Protein AF-A0A3R5QW76-F1 (afdb_monomer_lite)

Structure (mmCIF, N/CA/C/O backbone):
data_AF-A0A3R5QW76-F1
#
_entry.id   AF-A0A3R5QW76-F1
#
loop_
_atom_site.group_PDB
_atom_site.id
_atom_site.type_symbol
_atom_site.label_atom_id
_atom_site.label_alt_id
_atom_site.label_comp_id
_atom_site.label_asym_id
_atom_site.label_entity_id
_atom_site.label_seq_id
_atom_site.pdbx_PDB_ins_code
_atom_site.Cartn_x
_atom_site.Cartn_y
_atom_site.Cartn_z
_atom_site.occupancy
_atom_site.B_iso_or_equiv
_atom_site.auth_seq_id
_atom_site.auth_comp_id
_atom_site.auth_asym_id
_atom_site.auth_atom_id
_atom_site.pdbx_PDB_model_num
ATOM 1 N N . MET A 1 1 ? -1.338 -10.230 -42.253 1.00 50.09 1 MET A N 1
ATOM 2 C CA . MET A 1 1 ? -0.086 -9.974 -43.014 1.00 50.09 1 MET A CA 1
ATOM 3 C C . MET A 1 1 ? -0.161 -8.710 -43.887 1.00 50.09 1 MET A C 1
ATOM 5 O O . MET A 1 1 ? 0.853 -8.317 -44.448 1.00 50.09 1 MET A O 1
ATOM 9 N N . LEU A 1 2 ? -1.324 -8.045 -43.982 1.00 47.12 2 LEU A N 1
ATOM 10 C CA . LEU A 1 2 ? -1.522 -6.838 -44.795 1.00 47.12 2 LEU A CA 1
ATOM 11 C C . LEU A 1 2 ? -1.147 -5.529 -44.063 1.00 47.12 2 LEU A C 1
ATOM 13 O O . LEU A 1 2 ? -1.128 -4.477 -44.693 1.00 47.12 2 LEU A O 1
ATOM 17 N N . ASP A 1 3 ? -0.820 -5.582 -42.769 1.00 57.31 3 ASP A N 1
ATOM 18 C CA . ASP A 1 3 ? -0.700 -4.373 -41.939 1.00 57.31 3 ASP A CA 1
ATOM 19 C C . ASP A 1 3 ? 0.743 -3.891 -41.759 1.00 57.31 3 ASP A C 1
AT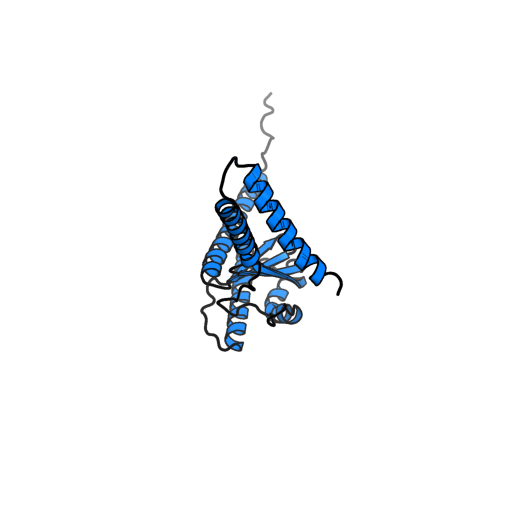OM 21 O O . ASP A 1 3 ? 1.009 -2.699 -41.852 1.00 57.31 3 ASP A O 1
ATOM 25 N N . ILE A 1 4 ? 1.714 -4.795 -41.614 1.00 62.19 4 ILE A N 1
ATOM 26 C CA . ILE A 1 4 ? 3.118 -4.413 -41.371 1.00 62.19 4 ILE A CA 1
ATOM 27 C C . ILE A 1 4 ? 3.754 -3.800 -42.627 1.00 62.19 4 ILE A C 1
ATOM 29 O O . ILE A 1 4 ? 4.454 -2.794 -42.540 1.00 62.19 4 ILE A O 1
ATOM 33 N N . VAL A 1 5 ? 3.465 -4.360 -43.807 1.00 66.25 5 VAL A N 1
ATOM 34 C CA . VAL A 1 5 ? 3.986 -3.848 -45.087 1.00 66.25 5 VAL A CA 1
ATOM 35 C C . VAL A 1 5 ? 3.387 -2.476 -45.409 1.00 66.25 5 VAL A C 1
ATOM 37 O O . VAL A 1 5 ? 4.104 -1.578 -45.841 1.00 66.25 5 VAL A O 1
ATOM 40 N N . LYS A 1 6 ? 2.090 -2.271 -45.136 1.00 70.38 6 LYS A N 1
ATOM 41 C CA . LYS A 1 6 ? 1.430 -0.971 -45.326 1.00 70.38 6 LYS A CA 1
ATOM 42 C C . LYS A 1 6 ? 1.961 0.081 -44.358 1.00 70.38 6 LYS A C 1
ATOM 44 O O . LYS A 1 6 ? 2.279 1.179 -44.797 1.00 70.38 6 LYS A O 1
ATOM 49 N N . ILE A 1 7 ? 2.125 -0.258 -43.079 1.00 70.44 7 ILE A N 1
ATOM 50 C CA . ILE A 1 7 ? 2.711 0.638 -42.069 1.00 70.44 7 ILE A CA 1
ATOM 51 C C . ILE A 1 7 ? 4.159 1.000 -42.434 1.00 70.44 7 ILE A C 1
ATOM 53 O O . ILE A 1 7 ? 4.532 2.171 -42.361 1.00 70.44 7 ILE A O 1
ATOM 57 N N . GLY A 1 8 ? 4.943 0.024 -42.905 1.00 70.81 8 GLY A N 1
ATOM 58 C CA . GLY A 1 8 ? 6.327 0.221 -43.342 1.00 70.81 8 GLY A CA 1
ATOM 59 C C . GLY A 1 8 ? 6.482 1.168 -44.536 1.00 70.81 8 GLY A C 1
ATOM 60 O O . GLY A 1 8 ? 7.517 1.816 -44.658 1.00 70.81 8 GLY A O 1
ATOM 61 N N . ILE A 1 9 ? 5.454 1.300 -45.382 1.00 76.25 9 ILE A N 1
ATOM 62 C CA . ILE A 1 9 ? 5.429 2.238 -46.517 1.00 76.25 9 ILE A CA 1
ATOM 63 C C . ILE A 1 9 ? 4.801 3.584 -46.118 1.00 76.25 9 ILE A C 1
ATOM 65 O O . ILE A 1 9 ? 5.248 4.636 -46.572 1.00 76.25 9 ILE A O 1
ATOM 69 N N . LEU A 1 10 ? 3.791 3.583 -45.244 1.00 77.69 10 LEU A N 1
ATOM 70 C CA . LEU A 1 10 ? 3.073 4.797 -44.846 1.00 77.69 10 LEU A CA 1
ATOM 71 C C . LEU A 1 10 ? 3.943 5.736 -43.992 1.00 77.69 10 LEU A C 1
ATOM 73 O O . LEU A 1 10 ? 3.938 6.947 -44.204 1.00 77.69 10 LEU A O 1
ATOM 77 N N . LEU A 1 11 ? 4.721 5.184 -43.056 1.00 77.31 11 LEU A N 1
ATOM 78 C CA . LEU A 1 11 ? 5.611 5.946 -42.170 1.00 77.31 11 LEU A CA 1
ATOM 79 C C . LEU A 1 11 ? 6.658 6.799 -42.913 1.00 77.31 11 LEU A C 1
ATOM 81 O O . LEU A 1 11 ? 6.737 7.999 -42.632 1.00 77.31 11 LEU A O 1
ATOM 85 N N . PRO A 1 12 ? 7.441 6.259 -43.870 1.00 80.19 12 PRO A N 1
ATOM 86 C CA . PRO A 1 12 ? 8.397 7.071 -44.617 1.00 80.19 12 PRO A CA 1
ATOM 87 C C . PRO A 1 12 ? 7.707 8.115 -45.500 1.00 80.19 12 PRO A C 1
ATOM 89 O O . PRO A 1 12 ? 8.222 9.224 -45.625 1.00 80.19 12 PRO A O 1
ATOM 92 N N . LEU A 1 13 ? 6.526 7.822 -46.057 1.00 80.81 13 LEU A N 1
ATOM 93 C CA . LEU A 1 13 ? 5.764 8.793 -46.851 1.00 80.81 13 LEU A CA 1
ATOM 94 C C . LEU A 1 13 ? 5.278 9.979 -46.007 1.00 80.81 13 LEU A C 1
ATOM 96 O O . LEU A 1 13 ? 5.425 11.126 -46.430 1.00 80.81 13 LEU A O 1
ATOM 100 N N . ILE A 1 14 ? 4.764 9.721 -44.800 1.00 83.12 14 ILE A N 1
ATOM 101 C CA . ILE A 1 14 ? 4.368 10.775 -43.853 1.00 83.12 14 ILE A CA 1
ATOM 102 C C . ILE A 1 14 ? 5.587 11.615 -43.459 1.00 83.12 14 ILE A C 1
ATOM 104 O O . ILE A 1 14 ? 5.513 12.842 -43.477 1.00 83.12 14 ILE A O 1
ATOM 108 N N . PHE A 1 15 ? 6.726 10.977 -43.174 1.00 80.31 15 PHE A N 1
ATOM 109 C CA . PHE A 1 15 ? 7.956 11.688 -42.823 1.00 80.31 15 PHE A CA 1
ATOM 110 C C . PHE A 1 15 ? 8.451 12.596 -43.959 1.00 80.31 15 PHE A C 1
ATOM 112 O O . PHE A 1 15 ? 8.761 13.766 -43.727 1.00 80.31 15 PHE A O 1
ATOM 119 N N . ILE A 1 16 ? 8.464 12.098 -45.201 1.00 81.25 16 ILE A N 1
ATOM 120 C CA . ILE A 1 16 ? 8.827 12.886 -46.389 1.00 81.25 16 ILE A CA 1
ATOM 121 C C . ILE A 1 16 ? 7.867 14.071 -46.560 1.00 81.25 16 ILE A C 1
ATOM 123 O O . ILE A 1 16 ? 8.318 15.199 -46.770 1.00 81.25 16 ILE A O 1
ATOM 127 N N . ALA A 1 17 ? 6.558 13.849 -46.407 1.00 81.00 17 ALA A N 1
ATOM 128 C CA . ALA A 1 17 ? 5.557 14.909 -46.481 1.00 81.00 17 ALA A CA 1
ATOM 129 C C . ALA A 1 17 ? 5.760 15.978 -45.391 1.00 81.00 17 ALA A C 1
ATOM 131 O O . ALA A 1 17 ? 5.666 17.169 -45.684 1.00 81.00 17 ALA A O 1
ATOM 132 N N . SER A 1 18 ? 6.116 15.587 -44.162 1.00 78.06 18 SER A N 1
ATOM 133 C CA . SER A 1 18 ? 6.439 16.525 -43.077 1.00 78.06 18 SER A CA 1
ATOM 134 C C . SER A 1 18 ? 7.690 17.357 -43.371 1.00 78.06 18 SER A C 1
ATOM 136 O O . SER A 1 18 ? 7.674 18.568 -43.159 1.00 78.06 18 SER A O 1
ATOM 138 N N . VAL A 1 19 ? 8.753 16.753 -43.913 1.00 76.25 19 VAL A N 1
ATOM 139 C CA . VAL A 1 19 ? 9.977 17.482 -44.301 1.00 76.25 19 VAL A CA 1
ATOM 140 C C . VAL A 1 19 ? 9.678 18.503 -45.402 1.00 76.25 19 VAL A C 1
ATOM 142 O O . VAL A 1 19 ? 10.145 19.643 -45.335 1.00 76.25 19 VAL A O 1
ATOM 145 N N . ILE A 1 20 ? 8.863 18.126 -46.390 1.00 77.56 20 ILE A N 1
ATOM 146 C CA . ILE A 1 20 ? 8.415 19.022 -47.463 1.00 77.56 20 ILE A CA 1
ATOM 147 C C . ILE A 1 20 ? 7.563 20.161 -46.887 1.00 77.56 20 ILE A C 1
ATOM 149 O O . ILE A 1 20 ? 7.840 21.328 -47.164 1.00 77.56 20 ILE A O 1
ATOM 153 N N . ALA A 1 21 ? 6.584 19.854 -46.033 1.00 78.12 21 ALA A N 1
ATOM 154 C CA . ALA A 1 21 ? 5.729 20.854 -45.401 1.00 78.12 21 ALA A CA 1
ATOM 155 C C . ALA A 1 21 ? 6.538 21.862 -44.569 1.00 78.12 21 ALA A C 1
ATOM 157 O O . ALA A 1 21 ? 6.322 23.067 -44.689 1.00 78.12 21 ALA A O 1
ATOM 158 N N . VAL A 1 22 ? 7.520 21.403 -43.784 1.00 71.56 22 VAL A N 1
ATOM 159 C CA . VAL A 1 22 ? 8.420 22.269 -42.997 1.00 71.56 22 VAL A CA 1
ATOM 160 C C . VAL A 1 22 ? 9.302 23.136 -43.900 1.00 71.56 22 VAL A C 1
ATOM 162 O O . VAL A 1 22 ? 9.501 24.317 -43.612 1.00 71.56 22 VAL A O 1
ATOM 165 N N . LYS A 1 23 ? 9.792 22.586 -45.018 1.00 72.50 23 LYS A N 1
ATOM 166 C CA . LYS A 1 23 ? 10.582 23.333 -46.007 1.00 72.50 23 LYS A CA 1
ATOM 167 C C . LYS A 1 23 ? 9.782 24.471 -46.653 1.00 72.50 23 LYS A C 1
ATOM 169 O O . LYS A 1 23 ? 10.323 25.558 -46.833 1.00 72.50 23 LYS A O 1
ATOM 174 N N . PHE A 1 24 ? 8.514 24.233 -46.995 1.00 71.12 24 PHE A N 1
ATOM 175 C CA . PHE A 1 24 ? 7.662 25.235 -47.648 1.00 71.12 24 PHE A CA 1
ATOM 176 C C . PHE A 1 24 ? 7.041 26.246 -46.673 1.00 71.12 24 PHE A C 1
ATOM 178 O O . PHE A 1 24 ? 6.844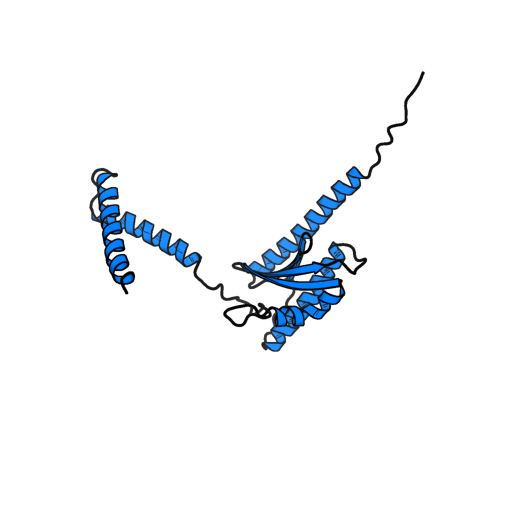 27.398 -47.043 1.00 71.12 24 PHE A O 1
ATOM 185 N N . SER A 1 25 ? 6.775 25.853 -45.425 1.00 68.00 25 SER A N 1
ATOM 186 C CA . SER A 1 25 ? 6.186 26.740 -44.405 1.00 68.00 25 SER A CA 1
ATOM 187 C C . SER A 1 25 ? 7.197 27.682 -43.743 1.00 68.00 25 SER A C 1
ATOM 189 O O . SER A 1 25 ? 6.822 28.762 -43.292 1.00 68.00 25 SER A O 1
ATOM 191 N N . LYS A 1 26 ? 8.487 27.324 -43.705 1.00 58.97 26 LYS A N 1
ATOM 192 C CA . LYS A 1 26 ? 9.566 28.204 -43.229 1.00 58.97 26 LYS A CA 1
ATOM 193 C C . LYS A 1 26 ? 10.478 28.582 -44.396 1.00 58.97 26 LYS A C 1
ATOM 195 O O . LYS A 1 26 ? 11.534 27.976 -44.568 1.00 58.97 26 LYS A O 1
ATOM 200 N N . CYS A 1 27 ? 10.028 29.563 -45.189 1.00 53.28 27 CYS A N 1
ATOM 201 C CA . CYS A 1 27 ? 10.709 30.173 -46.343 1.00 53.28 27 CYS A CA 1
ATOM 202 C C . CYS A 1 27 ? 12.233 29.941 -46.379 1.00 53.28 27 CYS A C 1
ATOM 204 O O . CYS A 1 27 ? 12.990 30.600 -45.668 1.00 53.28 27 CYS A O 1
ATOM 206 N N . GLY A 1 28 ? 12.678 29.028 -47.248 1.00 56.22 28 GLY A N 1
ATOM 207 C CA . GLY A 1 28 ? 14.059 28.992 -47.740 1.00 56.22 28 GLY A CA 1
ATOM 208 C C . GLY A 1 28 ? 15.085 28.191 -46.933 1.00 56.22 28 GLY A C 1
ATOM 209 O O . GLY A 1 28 ? 16.270 28.276 -47.249 1.00 56.22 28 GLY A O 1
ATOM 210 N N . ARG A 1 29 ? 14.699 27.393 -45.928 1.00 59.00 29 ARG A N 1
ATOM 211 C CA . ARG A 1 29 ? 15.675 26.514 -45.254 1.00 59.00 29 ARG A CA 1
ATOM 212 C C . ARG A 1 29 ? 16.073 25.314 -46.116 1.00 59.00 29 ARG A C 1
ATOM 214 O O . ARG A 1 29 ? 15.261 24.759 -46.860 1.00 59.00 29 ARG A O 1
ATOM 221 N N . SER A 1 30 ? 17.339 24.907 -46.000 1.00 72.81 30 SER A N 1
ATOM 222 C CA . SER A 1 30 ? 17.870 23.750 -46.720 1.00 72.81 30 SER A CA 1
ATOM 223 C C . SER A 1 30 ? 17.122 22.473 -46.315 1.00 72.81 30 SER A C 1
ATOM 225 O O . SER A 1 30 ? 16.648 22.334 -45.184 1.00 72.81 30 SER A O 1
ATOM 227 N N . THR A 1 31 ? 17.030 21.500 -47.223 1.00 71.00 31 THR A N 1
ATOM 228 C CA . THR A 1 31 ? 16.373 20.209 -46.949 1.00 71.00 31 THR A CA 1
ATOM 229 C C . THR A 1 31 ? 17.016 19.482 -45.753 1.00 71.00 31 THR A C 1
ATOM 231 O O . THR A 1 31 ? 16.346 18.734 -45.042 1.00 71.00 31 THR A O 1
ATOM 234 N N . GLN A 1 32 ? 18.300 19.749 -45.482 1.00 72.31 32 GLN A N 1
ATOM 235 C CA . GLN A 1 32 ? 19.022 19.215 -44.326 1.00 72.31 32 GLN A CA 1
ATOM 236 C C . GLN A 1 32 ? 18.513 19.798 -42.999 1.00 72.31 32 GLN A C 1
ATOM 238 O O . GLN A 1 32 ? 18.361 19.056 -42.029 1.00 72.31 32 GLN A O 1
ATOM 243 N N . ASP A 1 33 ? 18.181 21.089 -42.951 1.00 72.81 33 ASP A N 1
ATOM 244 C CA . ASP A 1 33 ? 17.673 21.729 -41.731 1.00 72.81 33 ASP A CA 1
ATOM 245 C C . ASP A 1 33 ? 16.242 21.294 -41.413 1.00 72.81 33 ASP A C 1
ATOM 247 O O . ASP A 1 33 ? 15.916 21.038 -40.255 1.00 72.81 33 ASP A O 1
ATOM 251 N N . ALA A 1 34 ? 15.399 21.136 -42.438 1.00 72.00 34 ALA A N 1
ATOM 252 C CA . ALA A 1 34 ? 14.055 20.581 -42.274 1.00 72.00 34 ALA A CA 1
ATOM 253 C C . ALA A 1 34 ? 14.106 19.134 -41.753 1.00 72.00 34 ALA A C 1
ATOM 255 O O . ALA A 1 34 ? 13.374 18.780 -40.830 1.00 72.00 34 ALA A O 1
ATOM 256 N N . THR A 1 35 ? 15.040 18.326 -42.267 1.00 76.50 35 THR A N 1
ATOM 257 C CA . THR A 1 35 ? 15.258 16.951 -41.792 1.00 76.50 35 THR A CA 1
ATOM 258 C C . THR A 1 35 ? 15.706 16.928 -40.329 1.00 76.50 35 THR A C 1
ATOM 260 O O . THR A 1 35 ? 15.168 16.151 -39.544 1.00 76.50 35 THR A O 1
ATOM 263 N N . LYS A 1 36 ? 16.634 17.808 -39.920 1.00 79.12 36 LYS A N 1
ATOM 264 C CA . LYS A 1 36 ? 17.063 17.923 -38.513 1.00 79.12 36 LYS A CA 1
ATOM 265 C C . LYS A 1 36 ? 15.910 18.294 -37.581 1.00 79.12 36 LYS A C 1
ATOM 267 O O . LYS A 1 36 ? 15.819 17.734 -36.495 1.00 79.12 36 LYS A O 1
ATOM 272 N N . ILE A 1 37 ? 15.026 19.198 -38.004 1.00 77.50 37 ILE A N 1
ATOM 273 C CA . ILE A 1 37 ? 13.846 19.601 -37.223 1.00 77.50 37 ILE A CA 1
ATOM 274 C C . ILE A 1 37 ? 12.877 18.422 -37.057 1.00 77.50 37 ILE A C 1
ATOM 276 O O . ILE A 1 37 ? 12.460 18.134 -35.938 1.00 77.50 37 ILE A O 1
ATOM 280 N N . CYS A 1 38 ? 12.561 17.705 -38.139 1.00 78.62 38 CYS A N 1
ATOM 281 C CA . CYS A 1 38 ? 11.674 16.541 -38.077 1.00 78.62 38 CYS A CA 1
ATOM 282 C C . CYS A 1 38 ? 12.275 15.390 -37.252 1.00 78.62 38 CYS A C 1
ATOM 284 O O . CYS A 1 38 ? 11.561 14.759 -36.479 1.00 78.62 38 CYS A O 1
ATOM 286 N N . LEU A 1 39 ? 13.584 15.138 -37.367 1.00 78.12 39 LEU A N 1
ATOM 287 C CA . LEU A 1 39 ? 14.278 14.139 -36.545 1.00 78.12 39 LEU A CA 1
ATOM 288 C C . LEU A 1 39 ? 14.336 14.539 -35.067 1.00 78.12 39 LEU A C 1
ATOM 290 O O . LEU A 1 39 ? 14.189 13.674 -34.209 1.00 78.12 39 LEU A O 1
ATOM 294 N N . GLY A 1 40 ? 14.530 15.827 -34.765 1.00 79.31 40 GLY A N 1
ATOM 295 C CA . GLY A 1 40 ? 14.471 16.347 -33.398 1.00 79.31 40 GLY A CA 1
ATOM 296 C C . GLY A 1 40 ? 13.103 16.102 -32.768 1.00 79.31 40 GLY A C 1
ATOM 297 O O . GLY A 1 40 ? 13.019 15.492 -31.709 1.00 79.31 40 GLY A O 1
ATOM 298 N N . PHE A 1 41 ? 12.035 16.452 -33.487 1.00 77.94 41 PHE A N 1
ATOM 299 C CA . PHE A 1 41 ? 10.665 16.199 -33.044 1.00 77.94 41 PHE A CA 1
ATOM 300 C C . PHE A 1 41 ? 10.373 14.704 -32.850 1.00 77.94 41 PHE A C 1
ATOM 302 O O . PHE A 1 41 ? 9.829 14.314 -31.823 1.00 77.94 41 PHE A O 1
ATOM 309 N N . LEU A 1 42 ? 10.781 13.842 -33.792 1.00 78.50 42 LEU A N 1
ATOM 310 C CA . LEU A 1 42 ? 10.633 12.390 -33.634 1.00 78.50 42 LEU A CA 1
ATOM 311 C C . LEU A 1 42 ? 11.390 11.862 -32.419 1.00 78.50 42 LEU A C 1
ATOM 313 O O . LEU A 1 42 ? 10.883 10.983 -31.731 1.00 78.50 42 LEU A O 1
ATOM 317 N N . LYS A 1 43 ? 12.590 12.381 -32.150 1.00 76.88 43 LYS A N 1
ATOM 318 C CA . LYS A 1 43 ? 13.381 12.000 -30.979 1.00 76.88 43 LYS A CA 1
ATOM 319 C C . LYS A 1 43 ? 12.683 12.402 -29.683 1.00 76.88 43 LYS A C 1
ATOM 321 O O . LYS A 1 43 ? 12.691 11.609 -28.748 1.00 76.88 43 LYS A O 1
ATOM 326 N N . ASP A 1 44 ? 12.063 13.577 -29.638 1.00 75.38 44 ASP A N 1
ATOM 327 C CA . ASP A 1 44 ? 11.309 14.041 -28.471 1.00 75.38 44 ASP A CA 1
ATOM 328 C C . ASP A 1 44 ? 10.032 13.211 -28.265 1.00 75.38 44 ASP A C 1
ATOM 330 O O . ASP A 1 44 ? 9.796 12.721 -27.164 1.00 75.38 44 ASP A O 1
ATOM 334 N N . VAL A 1 45 ? 9.293 12.912 -29.339 1.00 74.56 45 VAL A N 1
ATOM 335 C CA . VAL A 1 45 ? 8.124 12.015 -29.303 1.00 74.56 45 VAL A CA 1
ATOM 336 C C . VAL A 1 45 ? 8.514 10.598 -28.871 1.00 74.56 45 VAL A C 1
ATOM 338 O O . VAL A 1 45 ? 7.849 10.003 -28.028 1.00 74.56 45 VAL A O 1
ATOM 341 N N . PHE A 1 46 ? 9.619 10.049 -29.388 1.00 72.31 46 PHE A N 1
ATOM 342 C CA . PHE A 1 46 ? 10.136 8.751 -28.943 1.00 72.31 46 PHE A CA 1
ATOM 343 C C . PHE A 1 46 ? 10.605 8.785 -27.493 1.00 72.31 46 PHE A C 1
ATOM 345 O O . PHE A 1 46 ? 10.419 7.804 -26.776 1.00 72.31 46 PHE A O 1
ATOM 352 N N . LYS A 1 47 ? 11.209 9.884 -27.037 1.00 70.75 47 LYS A N 1
ATOM 353 C CA . LYS A 1 47 ? 11.614 10.059 -25.641 1.00 70.75 47 LYS A CA 1
ATOM 354 C C . LYS A 1 47 ? 10.396 10.083 -24.716 1.00 70.75 47 LYS A C 1
ATOM 356 O O . LYS A 1 47 ? 10.426 9.437 -23.675 1.00 70.75 47 LYS A O 1
ATOM 361 N N . GLU A 1 48 ? 9.315 10.749 -25.108 1.00 66.38 48 GLU A N 1
ATOM 362 C CA . GLU A 1 48 ? 8.063 10.760 -24.346 1.00 66.38 48 GLU A CA 1
ATOM 363 C C . GLU A 1 48 ? 7.340 9.407 -24.382 1.00 66.38 48 GLU A C 1
ATOM 365 O O . GLU A 1 48 ? 6.911 8.917 -23.340 1.00 66.38 48 GLU A O 1
ATOM 370 N N . LEU A 1 49 ? 7.269 8.741 -25.538 1.00 58.00 49 LEU A N 1
ATOM 371 C CA . LEU A 1 49 ? 6.673 7.404 -25.662 1.00 58.00 49 LEU A CA 1
ATOM 372 C C . LEU A 1 49 ? 7.466 6.341 -24.890 1.00 58.00 49 LEU A C 1
ATOM 374 O O . LEU A 1 49 ? 6.879 5.499 -24.215 1.00 58.00 49 LEU A O 1
ATOM 378 N N . SER A 1 50 ? 8.799 6.394 -24.942 1.00 55.41 50 SER A N 1
ATOM 379 C CA . SER A 1 50 ? 9.665 5.466 -24.201 1.00 55.41 50 SER A CA 1
ATOM 380 C C . SER A 1 50 ? 9.684 5.736 -22.695 1.00 55.41 50 SER A C 1
ATOM 382 O O . SER A 1 50 ? 9.874 4.803 -21.912 1.00 55.41 50 SER A O 1
ATOM 384 N N . ALA A 1 51 ? 9.409 6.967 -22.254 1.00 55.25 51 ALA A N 1
ATOM 385 C CA . ALA A 1 51 ? 9.196 7.264 -20.839 1.00 55.25 51 ALA A CA 1
ATOM 386 C C . ALA A 1 51 ? 7.951 6.557 -20.263 1.00 55.25 51 ALA A C 1
ATOM 388 O O . ALA A 1 51 ? 7.905 6.303 -19.063 1.00 55.25 51 ALA A O 1
ATOM 389 N N . HIS A 1 52 ? 6.982 6.176 -21.105 1.00 50.47 52 HIS A N 1
ATOM 390 C CA . HIS A 1 52 ? 5.762 5.469 -20.695 1.00 50.47 52 HIS A CA 1
ATOM 391 C C . HIS A 1 52 ? 5.860 3.934 -20.778 1.00 50.47 52 HIS A C 1
ATOM 393 O O . HIS A 1 52 ? 4.953 3.248 -20.314 1.00 50.47 52 HIS A O 1
ATOM 399 N N . SER A 1 53 ? 6.929 3.372 -21.357 1.00 40.84 53 SER A N 1
ATOM 400 C CA . SER A 1 53 ? 6.998 1.940 -21.702 1.00 40.84 53 SER A CA 1
ATOM 401 C C . SER A 1 53 ? 7.977 1.107 -20.871 1.00 40.84 53 SER A C 1
ATOM 403 O O . SER A 1 53 ? 8.230 -0.048 -21.213 1.00 40.84 53 SER A O 1
ATOM 405 N N . HIS A 1 54 ? 8.563 1.653 -19.805 1.00 42.72 54 HIS A N 1
ATOM 406 C CA . HIS A 1 54 ? 9.410 0.854 -18.921 1.00 42.72 54 HIS A CA 1
ATOM 407 C C . HIS A 1 54 ? 8.541 0.240 -17.819 1.00 42.72 54 HIS A C 1
ATOM 409 O O . HIS A 1 54 ? 7.934 1.001 -17.061 1.00 42.72 54 HIS A O 1
ATOM 415 N N . PRO A 1 55 ? 8.489 -1.099 -17.661 1.00 49.25 55 PRO A N 1
ATOM 416 C CA . PRO A 1 55 ? 8.043 -1.661 -16.399 1.00 49.25 55 PRO A CA 1
ATOM 417 C C . PRO A 1 55 ? 8.980 -1.095 -15.333 1.00 49.25 55 PRO A C 1
ATOM 419 O O . PRO A 1 55 ? 10.192 -1.319 -15.376 1.00 49.25 55 PRO A O 1
ATOM 422 N N . ILE A 1 56 ? 8.427 -0.273 -14.441 1.00 54.91 56 ILE A N 1
ATOM 423 C CA . ILE A 1 56 ? 9.143 0.317 -13.314 1.00 54.91 56 ILE A CA 1
ATOM 424 C C . ILE A 1 56 ? 9.666 -0.860 -12.504 1.00 54.91 56 ILE A C 1
ATOM 426 O O . ILE A 1 56 ? 8.915 -1.481 -11.758 1.00 54.91 56 ILE A O 1
ATOM 430 N N . LYS A 1 57 ? 10.936 -1.226 -12.698 1.00 55.78 57 LYS A N 1
ATOM 431 C CA . LYS A 1 57 ? 11.561 -2.264 -11.891 1.00 55.78 57 LYS A CA 1
ATOM 432 C C . LYS A 1 57 ? 11.641 -1.697 -10.474 1.00 55.78 57 LYS A C 1
ATOM 434 O O . LYS A 1 57 ? 12.333 -0.695 -10.285 1.00 55.78 57 LYS A O 1
ATOM 439 N N . PRO A 1 58 ? 10.935 -2.277 -9.491 1.00 62.06 58 PRO A N 1
ATOM 440 C CA . PRO A 1 58 ? 11.030 -1.805 -8.122 1.00 62.06 58 PRO A CA 1
ATOM 441 C C . PRO A 1 58 ? 12.484 -1.900 -7.657 1.00 62.06 58 PRO A C 1
ATOM 443 O O . PRO A 1 58 ? 13.135 -2.920 -7.897 1.00 62.06 58 PRO A O 1
ATOM 446 N N . ASN A 1 59 ? 12.997 -0.869 -6.981 1.00 79.75 59 ASN A N 1
ATOM 447 C CA . ASN A 1 59 ? 14.299 -0.993 -6.316 1.00 79.75 59 ASN A CA 1
ATOM 448 C C . ASN A 1 59 ? 14.189 -1.942 -5.113 1.00 79.75 59 ASN A C 1
ATOM 450 O O . ASN A 1 59 ? 15.155 -2.627 -4.780 1.00 79.75 59 ASN A O 1
ATOM 454 N N . TYR A 1 60 ? 13.002 -2.023 -4.505 1.00 89.00 60 TYR A N 1
ATOM 455 C CA . TYR A 1 60 ? 12.684 -2.955 -3.430 1.00 89.00 60 TYR A CA 1
ATOM 456 C C . TYR A 1 60 ? 11.611 -3.959 -3.862 1.00 89.00 60 TYR A C 1
ATOM 458 O O . TYR A 1 60 ? 10.594 -3.552 -4.428 1.00 89.00 60 TYR A O 1
ATOM 466 N N . PRO A 1 61 ? 11.773 -5.261 -3.570 1.00 90.25 61 PRO A N 1
ATOM 467 C CA . PRO A 1 61 ? 10.808 -6.283 -3.958 1.00 90.25 61 PRO A CA 1
ATOM 468 C C . PRO A 1 61 ? 9.645 -6.335 -2.955 1.00 90.25 61 PRO A C 1
ATOM 470 O O . PRO A 1 61 ? 9.499 -7.268 -2.179 1.00 90.25 61 PRO A O 1
ATOM 473 N N . VAL A 1 62 ? 8.841 -5.275 -2.933 1.00 92.44 62 VAL A N 1
ATOM 474 C CA . VAL A 1 62 ? 7.769 -5.059 -1.941 1.00 92.44 62 VAL A CA 1
ATOM 475 C C . VAL A 1 62 ? 6.368 -5.340 -2.495 1.00 92.44 62 VAL A C 1
ATOM 477 O O . VAL A 1 62 ? 5.370 -5.169 -1.797 1.00 92.44 62 VAL A O 1
ATOM 480 N N . ALA A 1 63 ? 6.276 -5.715 -3.772 1.00 93.62 63 ALA A N 1
ATOM 481 C CA . ALA A 1 63 ? 5.016 -5.984 -4.452 1.00 93.62 63 ALA A CA 1
ATOM 482 C C . ALA A 1 63 ? 4.483 -7.377 -4.06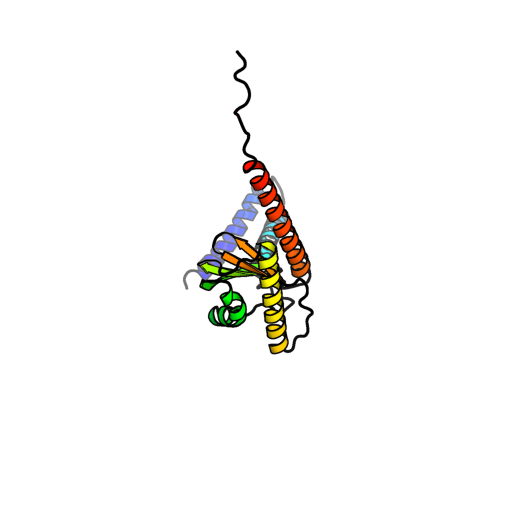4 1.00 93.62 63 ALA A C 1
ATOM 484 O O . ALA A 1 63 ? 4.738 -8.377 -4.733 1.00 93.62 63 ALA A O 1
ATOM 485 N N . ILE A 1 64 ? 3.772 -7.435 -2.938 1.00 95.25 64 ILE A N 1
ATOM 486 C CA . ILE A 1 64 ? 3.071 -8.623 -2.434 1.00 95.25 64 ILE A CA 1
ATOM 487 C C . ILE A 1 64 ? 2.101 -9.170 -3.496 1.00 95.25 64 ILE A C 1
ATOM 489 O O . ILE A 1 64 ? 1.297 -8.436 -4.056 1.00 95.25 64 ILE A O 1
ATOM 493 N N . GLY A 1 65 ? 2.174 -10.474 -3.770 1.00 93.44 65 GLY A N 1
ATOM 494 C CA . GLY A 1 65 ? 1.321 -11.137 -4.764 1.00 93.44 65 GLY A CA 1
ATOM 495 C C . GLY A 1 65 ? 1.731 -10.912 -6.224 1.00 93.44 65 GLY A C 1
ATOM 496 O O . GLY A 1 65 ? 1.092 -11.481 -7.101 1.00 93.44 65 GLY A O 1
ATOM 497 N N . PHE A 1 66 ? 2.785 -10.136 -6.506 1.00 92.00 66 PHE A N 1
ATOM 498 C CA . PHE A 1 66 ? 3.249 -9.888 -7.874 1.00 92.00 66 PHE A CA 1
ATOM 499 C C . PHE A 1 66 ? 4.117 -11.030 -8.403 1.00 92.00 66 PHE A C 1
ATOM 501 O O . PHE A 1 66 ? 5.148 -11.356 -7.811 1.00 92.00 66 PHE A O 1
ATOM 508 N N . ASP A 1 67 ? 3.743 -11.598 -9.549 1.00 86.56 67 ASP A N 1
ATOM 509 C CA . ASP A 1 67 ? 4.466 -12.707 -10.190 1.00 86.56 67 ASP A CA 1
ATOM 510 C C . ASP A 1 67 ? 5.424 -12.264 -11.316 1.00 86.56 67 ASP A C 1
ATOM 512 O O . ASP A 1 67 ? 6.062 -13.088 -11.974 1.00 86.56 67 ASP A O 1
ATOM 516 N N . GLY A 1 68 ? 5.548 -10.952 -11.538 1.00 81.38 68 GLY A N 1
ATOM 517 C CA . GLY A 1 68 ? 6.314 -10.368 -12.641 1.00 81.38 68 GLY A CA 1
ATOM 518 C C . GLY A 1 68 ? 5.455 -9.925 -13.826 1.00 81.38 68 GLY A C 1
ATOM 519 O O . GLY A 1 68 ? 5.940 -9.159 -14.662 1.00 81.38 68 GLY A O 1
ATOM 520 N N . ARG A 1 69 ? 4.193 -10.359 -13.893 1.00 82.25 69 ARG A N 1
ATOM 521 C CA . ARG A 1 69 ? 3.219 -9.962 -14.915 1.00 82.25 69 ARG A CA 1
ATOM 522 C C . ARG A 1 69 ? 1.978 -9.327 -14.301 1.00 82.25 69 ARG A C 1
ATOM 524 O O . ARG A 1 69 ? 1.543 -8.298 -14.809 1.00 82.25 69 ARG A O 1
ATOM 531 N N . ASP A 1 70 ? 1.435 -9.920 -13.246 1.00 87.12 70 ASP A N 1
ATOM 532 C CA . ASP A 1 70 ? 0.186 -9.493 -12.617 1.00 87.12 70 ASP A CA 1
ATOM 533 C C . ASP A 1 70 ? 0.211 -9.704 -11.092 1.00 87.12 70 ASP A C 1
ATOM 535 O O . ASP A 1 70 ? 1.165 -10.261 -10.538 1.00 87.12 70 ASP A O 1
ATOM 539 N N . ILE A 1 71 ? -0.824 -9.218 -10.406 1.00 92.25 71 ILE A N 1
ATOM 540 C CA . ILE A 1 71 ? -1.063 -9.447 -8.981 1.00 92.25 71 ILE A CA 1
ATOM 541 C C . ILE A 1 71 ? -2.030 -10.615 -8.802 1.00 92.25 71 ILE A C 1
ATOM 543 O O . ILE A 1 71 ? -3.160 -10.598 -9.282 1.00 92.25 71 ILE A O 1
ATOM 547 N N . ASN A 1 72 ? -1.610 -11.608 -8.025 1.00 95.31 72 ASN A N 1
ATOM 548 C CA . ASN A 1 72 ? -2.510 -12.614 -7.486 1.00 95.31 72 ASN A CA 1
ATOM 549 C C . ASN A 1 72 ? -3.239 -12.041 -6.258 1.00 95.31 72 ASN A C 1
ATOM 551 O O . ASN A 1 72 ? -2.659 -11.952 -5.172 1.00 95.31 72 ASN A O 1
ATOM 555 N N . PHE A 1 73 ? -4.503 -11.654 -6.441 1.00 95.44 73 PHE A N 1
ATOM 556 C CA . PHE A 1 73 ? -5.319 -11.051 -5.385 1.00 95.44 73 PHE A CA 1
ATOM 557 C C . PHE A 1 73 ? -5.581 -11.993 -4.206 1.00 95.44 73 PHE A C 1
ATOM 559 O O . PHE A 1 73 ? -5.536 -11.527 -3.073 1.00 95.44 73 PHE A O 1
ATOM 566 N N . ASP A 1 74 ? -5.719 -13.304 -4.426 1.00 95.12 74 ASP A N 1
ATOM 567 C CA . ASP A 1 74 ? -5.907 -14.269 -3.332 1.00 95.12 74 ASP A CA 1
ATOM 568 C C . ASP A 1 74 ? -4.695 -14.285 -2.387 1.00 95.12 74 ASP A C 1
ATOM 570 O O . ASP A 1 74 ? -4.838 -14.373 -1.167 1.00 95.12 74 ASP A O 1
ATOM 574 N N . LEU A 1 75 ? -3.480 -14.155 -2.936 1.00 95.50 75 LEU A N 1
ATOM 575 C CA . LEU A 1 75 ? -2.260 -14.045 -2.130 1.00 95.50 75 LEU A CA 1
ATOM 576 C C . LEU A 1 75 ? -2.176 -12.715 -1.384 1.00 95.50 75 LEU A C 1
ATOM 578 O O . LEU A 1 75 ? -1.656 -12.680 -0.265 1.00 95.50 75 LEU A O 1
ATOM 582 N N . VAL A 1 76 ? -2.658 -11.627 -1.987 1.00 97.06 76 VAL A N 1
ATOM 583 C CA . VAL A 1 76 ? -2.755 -10.329 -1.310 1.00 97.06 76 VAL A CA 1
ATOM 584 C C . VAL A 1 76 ? -3.739 -10.442 -0.148 1.00 97.06 76 VAL A C 1
ATOM 586 O O . VAL A 1 76 ? -3.355 -10.181 0.989 1.00 97.06 76 VAL A O 1
ATOM 589 N N . ASP A 1 77 ? -4.952 -10.929 -0.387 1.00 96.50 77 ASP A N 1
ATOM 590 C CA . ASP A 1 77 ? -5.987 -11.075 0.639 1.00 96.50 77 ASP A CA 1
ATOM 591 C C . ASP A 1 77 ? -5.548 -12.003 1.775 1.00 96.50 77 ASP A C 1
ATOM 593 O O . ASP A 1 77 ? -5.675 -11.651 2.949 1.00 96.50 77 ASP A O 1
ATOM 597 N N . ALA A 1 78 ? -4.916 -13.134 1.450 1.00 96.00 78 ALA A N 1
ATOM 598 C CA . ALA A 1 78 ? -4.327 -14.023 2.447 1.00 96.00 78 ALA A CA 1
ATOM 599 C C . ALA A 1 78 ? -3.228 -13.331 3.273 1.00 96.00 78 ALA A C 1
ATOM 601 O O . ALA A 1 78 ? -3.168 -13.501 4.492 1.00 96.00 78 ALA A O 1
ATOM 602 N N . SER A 1 79 ? -2.373 -12.525 2.634 1.00 96.62 79 SER A N 1
ATOM 603 C CA . SER A 1 79 ? -1.304 -11.790 3.325 1.00 96.62 79 SER A CA 1
ATOM 604 C C . SER A 1 79 ? -1.859 -10.724 4.271 1.00 96.62 79 SER A C 1
ATOM 606 O O . SER A 1 79 ? -1.287 -10.494 5.334 1.00 96.62 79 SER A O 1
ATOM 608 N N . PHE A 1 80 ? -2.977 -10.092 3.906 1.00 96.12 80 PHE A N 1
ATOM 609 C CA . PHE A 1 80 ? -3.620 -9.019 4.666 1.00 96.12 80 PHE A CA 1
ATOM 610 C C . PHE A 1 80 ? -4.786 -9.493 5.550 1.00 96.12 80 PHE A C 1
ATOM 612 O O . PHE A 1 80 ? -5.517 -8.669 6.099 1.00 96.12 80 PHE A O 1
ATOM 619 N N . HIS A 1 81 ? -4.918 -10.801 5.791 1.00 94.94 81 HIS A N 1
ATOM 620 C CA . HIS A 1 81 ? -5.990 -11.371 6.615 1.00 94.94 81 HIS A CA 1
ATOM 621 C C . HIS A 1 81 ? -6.043 -10.818 8.055 1.00 94.94 81 HIS A C 1
ATOM 623 O O . HIS A 1 81 ? -7.106 -10.734 8.661 1.00 94.94 81 HIS A O 1
ATOM 629 N N . GLU A 1 82 ? -4.919 -10.387 8.637 1.00 94.94 82 GLU A N 1
ATOM 630 C CA . GLU A 1 82 ? -4.951 -9.754 9.966 1.00 94.94 82 GLU A CA 1
ATOM 631 C C . GLU A 1 82 ? -5.731 -8.427 9.956 1.00 94.94 82 GLU A C 1
ATOM 633 O O . GLU A 1 82 ? -6.425 -8.118 10.924 1.00 94.94 82 GLU A O 1
ATOM 638 N N . ILE A 1 83 ? -5.677 -7.685 8.846 1.00 95.94 83 ILE A N 1
ATOM 639 C CA . ILE A 1 83 ? -6.416 -6.433 8.659 1.00 95.94 83 ILE A CA 1
ATOM 640 C C . ILE A 1 83 ? -7.908 -6.700 8.450 1.00 95.94 83 ILE A C 1
ATOM 642 O O . ILE A 1 83 ? -8.732 -5.913 8.911 1.00 95.94 83 ILE A O 1
ATOM 646 N N . SER A 1 84 ? -8.277 -7.825 7.827 1.00 93.38 84 SER A N 1
ATOM 647 C CA . SER A 1 84 ? -9.685 -8.145 7.552 1.00 93.38 84 SER A CA 1
ATOM 648 C C . SER A 1 84 ? -10.533 -8.277 8.818 1.00 93.38 84 SER A C 1
ATOM 650 O O . SER A 1 84 ? -11.745 -8.164 8.741 1.00 93.38 84 SER A O 1
ATOM 652 N N . LYS A 1 85 ? -9.922 -8.466 9.993 1.00 94.38 85 LYS A N 1
ATOM 653 C CA . LYS A 1 85 ? -10.623 -8.549 11.286 1.00 94.38 85 LYS A CA 1
ATOM 654 C C . LYS A 1 85 ? -11.321 -7.250 11.701 1.00 94.38 85 LYS A C 1
ATOM 656 O O . LYS A 1 85 ? -12.211 -7.296 12.543 1.00 94.38 85 LYS A O 1
ATOM 661 N N . TYR A 1 86 ? -1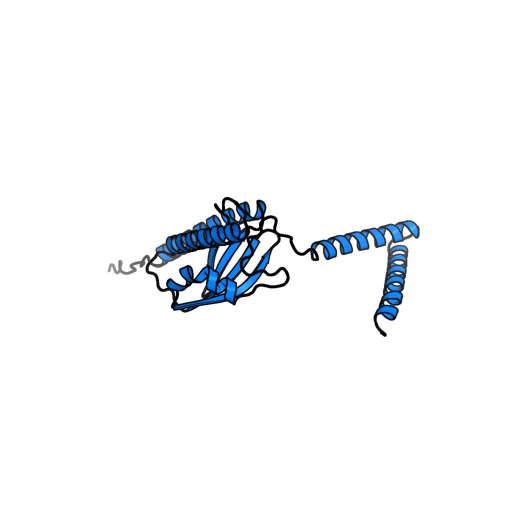0.912 -6.113 11.139 1.00 95.94 86 TYR A N 1
ATOM 662 C CA . TYR A 1 86 ? -11.472 -4.791 11.449 1.00 95.94 86 TYR A CA 1
ATOM 663 C C . TYR A 1 86 ? -12.603 -4.371 10.506 1.00 95.94 86 TYR A C 1
ATOM 665 O O . TYR A 1 86 ? -13.096 -3.247 10.588 1.00 95.94 86 TYR A O 1
ATOM 673 N N . PHE A 1 87 ? -13.002 -5.259 9.601 1.00 94.75 87 PHE A N 1
ATOM 674 C CA . PHE A 1 87 ? -14.027 -5.019 8.598 1.00 94.75 87 PHE A CA 1
ATOM 675 C C . PHE A 1 87 ? -14.978 -6.214 8.579 1.00 94.75 87 PHE A C 1
ATOM 677 O O . PHE A 1 87 ? -14.571 -7.336 8.875 1.00 94.75 87 PHE A O 1
ATOM 684 N N . GLU A 1 88 ? -16.242 -5.998 8.228 1.00 92.50 88 GLU A N 1
ATOM 685 C CA . GLU A 1 88 ? -17.176 -7.116 8.033 1.00 92.50 88 GLU A CA 1
ATOM 686 C C . GLU A 1 88 ? -16.795 -7.914 6.780 1.00 92.50 88 GLU A C 1
ATOM 688 O O . GLU A 1 88 ? -16.744 -9.143 6.782 1.00 92.50 88 GLU A O 1
ATOM 693 N N . VAL A 1 89 ? -16.460 -7.183 5.717 1.00 93.38 89 VAL A N 1
ATOM 694 C CA . VAL A 1 89 ? -15.926 -7.717 4.466 1.00 93.38 89 VAL A CA 1
ATOM 695 C C . VAL A 1 89 ? -14.712 -6.886 4.086 1.00 93.38 89 VAL A C 1
ATOM 697 O O . VAL A 1 89 ? -14.776 -5.662 4.152 1.00 93.38 89 VAL A O 1
ATOM 700 N N . LEU A 1 90 ? -13.628 -7.530 3.653 1.00 96.25 90 LEU A N 1
ATOM 701 C CA . LEU A 1 90 ? -12.450 -6.871 3.089 1.00 96.25 90 LEU A CA 1
ATOM 702 C C . LEU A 1 90 ? -11.857 -7.751 1.988 1.00 96.25 90 LEU A C 1
ATOM 704 O O . LEU A 1 90 ? -11.573 -8.919 2.242 1.00 96.25 90 LEU A O 1
ATOM 708 N N . TYR A 1 91 ? -11.646 -7.190 0.799 1.00 96.44 91 TYR A N 1
ATOM 709 C CA . TYR A 1 91 ? -10.951 -7.872 -0.299 1.00 96.44 91 TYR A CA 1
ATOM 710 C C . TYR A 1 91 ? -10.227 -6.873 -1.203 1.00 96.44 91 TYR A C 1
ATOM 712 O O . TYR A 1 91 ? -10.678 -5.739 -1.401 1.00 96.44 91 TYR A O 1
ATOM 720 N N . CYS A 1 92 ? -9.093 -7.284 -1.760 1.00 97.56 92 CYS A N 1
ATOM 721 C CA . CYS A 1 92 ? -8.312 -6.503 -2.702 1.00 97.56 92 CYS A CA 1
ATOM 722 C C . CYS A 1 92 ? -8.980 -6.557 -4.077 1.00 97.56 92 CYS A C 1
ATOM 724 O O . CYS A 1 92 ? -9.062 -7.608 -4.705 1.00 97.56 92 CYS A O 1
ATOM 726 N N . CYS A 1 93 ? -9.467 -5.417 -4.562 1.00 95.69 93 CYS A N 1
ATOM 727 C CA . CYS A 1 93 ? -10.191 -5.356 -5.831 1.00 95.69 93 CYS A CA 1
ATOM 728 C C . CYS A 1 93 ? -9.347 -4.796 -6.979 1.00 95.69 93 CYS A C 1
ATOM 730 O O . CYS A 1 93 ? -9.739 -4.896 -8.141 1.00 95.69 93 CYS A O 1
ATOM 732 N N . ASN A 1 94 ? -8.252 -4.098 -6.668 1.00 95.56 94 ASN A N 1
ATOM 733 C CA . ASN A 1 94 ? -7.423 -3.440 -7.669 1.00 95.56 94 ASN A CA 1
ATOM 734 C C . ASN A 1 94 ? -6.032 -3.113 -7.115 1.00 95.56 94 ASN A C 1
ATOM 736 O O . ASN A 1 94 ? -5.833 -2.989 -5.905 1.00 95.56 94 ASN A O 1
ATOM 740 N N . PHE A 1 95 ? -5.085 -2.869 -8.013 1.00 95.19 95 PHE A N 1
ATOM 741 C CA . PHE A 1 95 ? -3.781 -2.309 -7.693 1.00 95.19 95 PHE A CA 1
ATOM 742 C C . PHE A 1 95 ? -3.356 -1.295 -8.755 1.00 95.19 95 PHE A C 1
ATOM 744 O O . PHE A 1 95 ? -3.835 -1.290 -9.889 1.00 95.19 95 PHE A O 1
ATOM 751 N N . ARG A 1 96 ? -2.425 -0.410 -8.402 1.00 93.44 96 ARG A N 1
ATOM 752 C CA . ARG A 1 96 ? -1.802 0.498 -9.364 1.00 93.44 96 ARG A CA 1
ATOM 753 C C . ARG A 1 96 ? -0.330 0.692 -9.058 1.00 93.44 96 ARG A C 1
ATOM 755 O O . ARG A 1 96 ? 0.037 1.065 -7.945 1.00 93.44 96 ARG A O 1
ATOM 762 N N . PHE A 1 97 ? 0.496 0.514 -10.083 1.00 91.31 97 PHE A N 1
ATOM 763 C CA . PHE A 1 97 ? 1.889 0.932 -10.055 1.00 91.31 97 PHE A CA 1
ATOM 764 C C . PHE A 1 97 ? 2.011 2.419 -10.386 1.00 91.31 97 PHE A C 1
ATOM 766 O O . PHE A 1 97 ? 1.477 2.905 -11.381 1.00 91.31 97 PHE A O 1
ATOM 773 N N . TYR A 1 98 ? 2.756 3.124 -9.547 1.00 90.44 98 TYR A N 1
ATOM 774 C CA . TYR A 1 98 ? 3.329 4.433 -9.820 1.00 90.44 98 TYR A CA 1
ATOM 775 C C . TYR A 1 98 ? 4.853 4.286 -9.898 1.00 90.44 98 TYR A C 1
ATOM 777 O O . TYR A 1 98 ? 5.409 3.271 -9.478 1.00 90.44 98 TYR A O 1
ATOM 785 N N . SER A 1 99 ? 5.551 5.316 -10.382 1.00 87.44 99 SER A N 1
ATOM 786 C CA . SER A 1 99 ? 7.013 5.303 -10.576 1.00 87.44 99 SER A CA 1
ATOM 787 C C . SER A 1 99 ? 7.829 4.939 -9.328 1.00 87.44 99 SER A C 1
ATOM 789 O O . SER A 1 99 ? 8.985 4.539 -9.426 1.00 87.44 99 SER A O 1
ATOM 791 N N . ASN A 1 100 ? 7.254 5.096 -8.142 1.00 93.19 100 ASN A N 1
ATOM 792 C CA . ASN A 1 100 ? 7.948 4.973 -6.867 1.00 93.19 100 ASN A CA 1
ATOM 793 C C . ASN A 1 100 ? 7.115 4.317 -5.757 1.00 93.19 100 ASN A C 1
ATOM 795 O O . ASN A 1 100 ? 7.623 4.131 -4.653 1.00 93.19 100 ASN A O 1
ATOM 799 N N . ARG A 1 101 ? 5.862 3.951 -6.027 1.00 93.69 101 ARG A N 1
ATOM 800 C CA . ARG A 1 101 ? 4.990 3.252 -5.080 1.00 93.69 101 ARG A CA 1
ATOM 801 C C . ARG A 1 101 ? 4.040 2.315 -5.810 1.00 93.69 101 ARG A C 1
ATOM 803 O O . ARG A 1 101 ? 3.675 2.566 -6.954 1.00 93.69 101 ARG A O 1
ATOM 810 N N . ILE A 1 102 ? 3.599 1.274 -5.128 1.00 95.19 102 ILE A N 1
ATOM 811 C CA . ILE A 1 102 ? 2.430 0.490 -5.520 1.00 95.19 102 ILE A CA 1
ATOM 812 C C . ILE A 1 102 ? 1.290 0.825 -4.564 1.00 95.19 102 ILE A C 1
ATOM 814 O O . ILE A 1 102 ? 1.529 1.043 -3.380 1.00 95.19 102 ILE A O 1
ATOM 818 N N . VAL A 1 103 ? 0.066 0.912 -5.073 1.00 97.00 103 VAL A N 1
ATOM 819 C CA . VAL A 1 103 ? -1.130 1.135 -4.257 1.00 97.00 103 VAL A CA 1
ATOM 820 C C . VAL A 1 103 ? -2.071 -0.040 -4.441 1.00 97.00 103 VAL A C 1
ATOM 822 O O . VAL A 1 103 ? -2.475 -0.312 -5.569 1.00 97.00 103 VAL A O 1
ATOM 825 N N . TYR A 1 104 ? -2.417 -0.709 -3.346 1.00 98.00 104 TYR A N 1
ATOM 826 C CA . TYR A 1 104 ? -3.481 -1.706 -3.294 1.00 98.00 104 TYR A CA 1
ATOM 827 C C . TYR A 1 104 ? -4.781 -1.039 -2.863 1.00 98.00 104 TYR A C 1
ATOM 829 O O . TYR A 1 104 ? -4.789 -0.210 -1.949 1.00 98.00 104 TYR A O 1
ATOM 837 N N . TYR A 1 105 ? -5.873 -1.404 -3.522 1.00 97.88 105 TYR A N 1
ATOM 838 C CA . TYR A 1 105 ? -7.210 -0.912 -3.229 1.00 97.88 105 TYR A CA 1
ATOM 839 C C . TYR A 1 105 ? -8.029 -2.066 -2.670 1.00 97.88 105 TYR A C 1
ATOM 841 O O . TYR A 1 105 ? -8.320 -3.030 -3.379 1.00 97.88 105 TYR A O 1
ATOM 849 N N . PHE A 1 106 ? -8.390 -1.957 -1.398 1.00 98.06 106 PHE A N 1
ATOM 850 C CA . PHE A 1 106 ? -9.248 -2.911 -0.720 1.00 98.06 106 PHE A CA 1
ATOM 851 C C . PHE A 1 106 ? -10.640 -2.321 -0.581 1.00 98.06 106 PHE A C 1
ATOM 853 O O . PHE A 1 106 ? -10.806 -1.251 0.006 1.00 98.06 106 PHE A O 1
ATOM 860 N N . LYS A 1 107 ? -11.639 -3.016 -1.115 1.00 97.38 107 LYS A N 1
ATOM 861 C CA . LYS A 1 107 ? -13.038 -2.694 -0.853 1.00 97.38 107 LYS A CA 1
ATOM 862 C C . LYS A 1 107 ? -13.437 -3.312 0.469 1.00 97.38 107 LYS A C 1
ATOM 864 O O . LYS A 1 107 ? -13.053 -4.448 0.756 1.00 97.38 107 LYS A O 1
ATOM 869 N N . PHE A 1 108 ? -14.206 -2.569 1.253 1.00 96.50 108 PHE A N 1
ATOM 870 C CA . PHE A 1 108 ? -14.733 -3.077 2.506 1.00 96.50 108 PHE A CA 1
ATOM 871 C C . PHE A 1 108 ? -16.208 -2.751 2.706 1.00 96.50 108 PHE A C 1
ATOM 873 O O . PHE A 1 108 ? -16.714 -1.752 2.199 1.00 96.50 108 PHE A O 1
ATOM 880 N N . ALA A 1 109 ? -16.883 -3.603 3.475 1.00 93.44 109 ALA A N 1
ATOM 881 C CA . ALA A 1 109 ? -18.202 -3.328 4.028 1.00 93.44 109 ALA A CA 1
ATOM 882 C C . ALA A 1 109 ? -18.057 -3.145 5.534 1.00 93.44 109 ALA A C 1
ATOM 884 O O . ALA A 1 109 ? -17.480 -4.022 6.171 1.00 93.44 109 ALA A O 1
ATOM 885 N N . ASN A 1 110 ? -18.586 -2.028 6.048 1.00 88.31 110 ASN A N 1
ATOM 886 C CA . ASN A 1 110 ? -18.621 -1.624 7.457 1.00 88.31 110 ASN A CA 1
ATOM 887 C C . ASN A 1 110 ? -17.267 -1.663 8.201 1.00 88.31 110 ASN A C 1
ATOM 889 O O . ASN A 1 110 ? -16.417 -2.531 8.021 1.00 88.31 110 ASN A O 1
ATOM 893 N N . LEU A 1 111 ? -17.050 -0.698 9.089 1.00 91.56 111 LEU A N 1
ATOM 894 C CA . LEU A 1 111 ? -15.916 -0.734 10.010 1.00 91.56 111 LEU A CA 1
ATOM 895 C C . LEU A 1 111 ? -16.351 -1.429 11.297 1.00 91.56 111 LEU A C 1
ATOM 897 O O . LEU A 1 111 ? -17.366 -1.062 11.880 1.00 91.56 111 LEU A O 1
ATOM 901 N N . ASN A 1 112 ? -15.573 -2.411 11.742 1.00 90.38 112 ASN A N 1
ATOM 902 C CA . ASN A 1 112 ? -15.773 -3.103 13.012 1.00 90.38 112 ASN A CA 1
ATOM 903 C C . ASN A 1 112 ? -14.689 -2.672 14.009 1.00 90.38 112 ASN A C 1
ATOM 905 O O . ASN A 1 112 ? -13.803 -3.445 14.379 1.00 90.38 112 ASN A O 1
ATOM 909 N N . THR A 1 113 ? -14.684 -1.384 14.346 1.00 89.94 113 THR A N 1
ATOM 910 C CA . THR A 1 113 ? -13.699 -0.788 15.252 1.00 89.94 113 THR A CA 1
ATOM 911 C C . THR A 1 113 ? -14.231 0.513 15.842 1.00 89.94 113 THR A C 1
ATOM 913 O O . THR A 1 113 ? -14.769 1.345 15.117 1.00 89.94 113 THR A O 1
ATOM 916 N N . ASP A 1 114 ? -14.003 0.707 17.140 1.00 90.88 114 ASP A N 1
ATOM 917 C CA . ASP A 1 114 ? -14.311 1.957 17.850 1.00 90.88 114 ASP A CA 1
ATOM 918 C C . ASP A 1 114 ? -13.122 2.937 17.843 1.00 90.88 114 ASP A C 1
ATOM 920 O O . ASP A 1 114 ? -13.146 3.981 18.495 1.00 90.88 114 ASP A O 1
ATOM 924 N N . LEU A 1 115 ? -12.034 2.583 17.150 1.00 92.38 115 LEU A N 1
ATOM 925 C CA . LEU A 1 115 ? -10.848 3.427 17.066 1.00 92.38 115 LEU A CA 1
ATOM 926 C C . LEU A 1 115 ? -11.135 4.706 16.282 1.00 92.38 115 LEU A C 1
ATOM 928 O O . LEU A 1 115 ? -11.744 4.686 15.213 1.00 92.38 115 LEU A O 1
ATOM 932 N N . GLU A 1 116 ? -10.587 5.811 16.783 1.00 93.38 116 GLU A N 1
ATOM 933 C CA . GLU A 1 116 ? -10.568 7.073 16.056 1.00 93.38 116 GLU A CA 1
ATOM 934 C C . GLU A 1 116 ? -9.802 6.924 14.733 1.00 93.38 116 GLU A C 1
ATOM 936 O O . GLU A 1 116 ? -8.852 6.143 14.631 1.00 93.38 116 GLU A O 1
ATOM 941 N N . TYR A 1 117 ? -10.229 7.663 13.706 1.00 92.69 117 TYR A N 1
ATOM 942 C CA . TYR A 1 117 ? -9.765 7.505 12.327 1.00 92.69 117 TYR A CA 1
ATOM 943 C C . TYR A 1 117 ? -8.236 7.438 12.188 1.00 92.69 117 TYR A C 1
ATOM 945 O O . TYR A 1 117 ? -7.709 6.525 11.550 1.00 92.69 117 TYR A O 1
ATOM 953 N N . LEU A 1 118 ? -7.496 8.372 12.794 1.00 94.75 118 LEU A N 1
ATOM 954 C CA . LEU A 1 118 ? -6.040 8.412 12.670 1.00 94.75 118 LEU A CA 1
ATOM 955 C C . LEU A 1 118 ? -5.365 7.285 13.446 1.00 94.75 118 LEU A C 1
ATOM 957 O O . LEU A 1 118 ? -4.312 6.802 13.023 1.00 94.75 118 LEU A O 1
ATOM 961 N N . ASP A 1 119 ? -5.932 6.870 14.573 1.00 95.81 119 ASP A N 1
ATOM 962 C CA . ASP A 1 119 ? -5.410 5.746 15.345 1.00 95.81 119 ASP A CA 1
ATOM 963 C C . ASP A 1 119 ? -5.676 4.411 14.648 1.00 95.81 119 ASP A C 1
ATOM 965 O O . ASP A 1 119 ? -4.796 3.544 14.626 1.00 95.81 119 ASP A O 1
ATOM 969 N N . PHE A 1 120 ? -6.817 4.290 13.968 1.00 95.94 120 PHE A N 1
ATOM 970 C CA . PHE A 1 120 ? -7.109 3.161 13.100 1.00 95.94 120 PHE A CA 1
ATOM 971 C C . PHE A 1 120 ? -6.120 3.073 11.931 1.00 95.94 120 PHE A C 1
ATOM 973 O O . PHE A 1 120 ? -5.498 2.030 11.736 1.00 95.94 120 PHE A O 1
ATOM 980 N N . LEU A 1 121 ? -5.875 4.170 11.205 1.00 96.44 121 LEU A N 1
ATOM 981 C CA . LEU A 1 121 ? -4.893 4.174 10.111 1.00 96.44 121 LEU A CA 1
ATOM 982 C C . LEU A 1 121 ? -3.479 3.801 10.588 1.00 96.44 121 LEU A C 1
ATOM 984 O O . LEU A 1 121 ? -2.794 3.009 9.941 1.00 96.44 121 LEU A O 1
ATOM 988 N N . LYS A 1 122 ? -3.040 4.296 11.754 1.00 95.88 122 LYS A N 1
ATOM 989 C CA . LYS A 1 122 ? -1.742 3.900 12.337 1.00 95.88 122 LYS A CA 1
ATOM 990 C C . LYS A 1 122 ? -1.685 2.404 12.650 1.00 95.88 122 LYS A C 1
ATOM 992 O O . LYS A 1 122 ? -0.627 1.791 12.502 1.00 95.88 122 LYS A O 1
ATOM 997 N N . LEU A 1 123 ? -2.786 1.817 13.119 1.00 96.44 123 LEU A N 1
ATOM 998 C CA . LEU A 1 123 ? -2.873 0.380 13.373 1.00 96.44 123 LEU A CA 1
ATOM 999 C C . LEU A 1 123 ? -2.742 -0.417 12.069 1.00 96.44 123 LEU A C 1
ATOM 1001 O O . LEU A 1 123 ? -1.914 -1.326 11.999 1.00 96.44 123 LEU A O 1
ATOM 1005 N N . ILE A 1 124 ? -3.483 -0.024 11.030 1.00 97.44 124 ILE A N 1
ATOM 1006 C CA . ILE A 1 124 ? -3.403 -0.617 9.688 1.00 97.44 124 ILE A CA 1
ATOM 1007 C C . ILE A 1 124 ? -1.979 -0.540 9.127 1.00 97.44 124 ILE A C 1
ATOM 1009 O O . ILE A 1 124 ? -1.456 -1.541 8.632 1.00 97.44 124 ILE A O 1
ATOM 1013 N N . GLU A 1 125 ? -1.316 0.612 9.248 1.00 97.00 125 GLU A N 1
ATOM 1014 C CA . GLU A 1 125 ? 0.073 0.801 8.810 1.00 97.00 125 GLU A CA 1
ATOM 1015 C C . GLU A 1 125 ? 1.037 -0.134 9.542 1.00 97.00 125 GLU A C 1
ATOM 1017 O O . GLU A 1 125 ? 1.853 -0.787 8.897 1.00 97.00 125 GLU A O 1
ATOM 1022 N N . ARG A 1 126 ? 0.908 -0.276 10.866 1.00 95.75 126 ARG A N 1
ATOM 1023 C CA . ARG A 1 126 ? 1.763 -1.170 11.667 1.00 95.75 126 ARG A CA 1
ATOM 1024 C C . ARG A 1 126 ? 1.586 -2.642 11.303 1.00 95.75 126 ARG A C 1
ATOM 1026 O O . ARG A 1 126 ? 2.571 -3.378 11.242 1.00 95.75 126 ARG A O 1
ATOM 1033 N N . ILE A 1 127 ? 0.349 -3.089 11.090 1.00 96.62 127 ILE A N 1
ATOM 1034 C CA . ILE A 1 127 ? 0.070 -4.467 10.656 1.00 96.62 127 ILE A CA 1
ATOM 1035 C C . ILE A 1 127 ? 0.662 -4.691 9.260 1.00 96.62 127 ILE A C 1
ATOM 1037 O O . ILE A 1 127 ? 1.374 -5.666 9.028 1.00 96.62 127 ILE A O 1
ATOM 1041 N N . SER A 1 128 ? 0.457 -3.740 8.352 1.00 97.31 128 SER A N 1
ATOM 1042 C CA . SER A 1 128 ? 0.988 -3.795 6.988 1.00 97.31 128 SER A CA 1
ATOM 1043 C C . SER A 1 128 ? 2.519 -3.795 6.939 1.00 97.31 128 SER A C 1
ATOM 1045 O O . SER A 1 128 ? 3.107 -4.522 6.142 1.00 97.31 128 SER A O 1
ATOM 1047 N N . GLU A 1 129 ? 3.188 -3.033 7.810 1.00 96.00 129 GLU A N 1
ATOM 1048 C CA . GLU A 1 129 ? 4.649 -3.053 7.943 1.00 96.00 129 GLU A CA 1
ATOM 1049 C C . GLU A 1 129 ? 5.142 -4.435 8.406 1.00 96.00 129 GLU A C 1
ATOM 1051 O O . GLU A 1 129 ? 6.108 -4.953 7.848 1.00 96.00 129 GLU A O 1
ATOM 1056 N N . LYS A 1 130 ? 4.452 -5.096 9.351 1.00 95.38 130 LYS A N 1
ATOM 1057 C CA . LYS A 1 130 ? 4.778 -6.481 9.751 1.00 95.38 130 LYS A CA 1
ATOM 1058 C C . LYS A 1 130 ? 4.628 -7.469 8.593 1.00 95.38 130 LYS A C 1
ATOM 1060 O O . LYS A 1 130 ? 5.510 -8.307 8.398 1.00 95.38 130 LYS A O 1
ATOM 1065 N N . ILE A 1 131 ? 3.547 -7.355 7.821 1.00 96.38 131 ILE A N 1
ATOM 1066 C CA . ILE A 1 131 ? 3.301 -8.188 6.634 1.00 96.38 131 ILE A CA 1
ATOM 1067 C C . ILE A 1 131 ? 4.421 -7.983 5.609 1.00 96.38 131 ILE A C 1
ATOM 1069 O O . ILE A 1 131 ? 4.986 -8.955 5.106 1.00 96.38 131 ILE A O 1
ATOM 1073 N N . LEU A 1 132 ? 4.807 -6.730 5.353 1.00 96.31 132 LEU A N 1
ATOM 1074 C CA . LEU A 1 132 ? 5.893 -6.411 4.433 1.00 96.31 132 LEU A CA 1
ATOM 1075 C C . LEU A 1 132 ? 7.240 -6.973 4.911 1.00 96.31 132 LEU A C 1
ATOM 1077 O O . LEU A 1 132 ? 7.977 -7.564 4.121 1.00 96.31 132 LEU A O 1
ATOM 1081 N N . ILE A 1 133 ? 7.551 -6.848 6.203 1.00 95.50 133 ILE A N 1
ATOM 1082 C CA . ILE A 1 133 ? 8.761 -7.433 6.793 1.00 95.50 133 ILE A CA 1
ATOM 1083 C C . ILE A 1 133 ? 8.774 -8.950 6.582 1.00 95.50 133 ILE A C 1
ATOM 1085 O O . ILE A 1 133 ? 9.802 -9.505 6.192 1.00 95.50 133 ILE A O 1
ATOM 1089 N N . GLN A 1 134 ? 7.647 -9.631 6.807 1.00 94.75 134 GLN A N 1
ATOM 1090 C CA . GLN A 1 134 ? 7.550 -11.074 6.589 1.00 94.75 134 GLN A CA 1
ATOM 1091 C C . GLN A 1 134 ? 7.718 -11.441 5.108 1.00 94.75 134 GLN A C 1
ATOM 1093 O O . GLN A 1 134 ? 8.448 -12.380 4.791 1.00 94.75 134 GLN A O 1
ATOM 1098 N N . HIS A 1 135 ? 7.105 -10.682 4.198 1.00 95.06 135 HIS A N 1
ATOM 1099 C CA . HIS A 1 135 ? 7.260 -10.860 2.755 1.00 95.06 135 HIS A CA 1
ATOM 1100 C C . HIS A 1 135 ? 8.730 -10.755 2.323 1.00 95.06 135 HIS A C 1
ATOM 1102 O O . HIS A 1 135 ? 9.249 -11.642 1.645 1.00 95.06 135 HIS A O 1
ATOM 1108 N N . LEU A 1 136 ? 9.431 -9.714 2.776 1.00 93.81 136 LEU A N 1
ATOM 1109 C CA . LEU A 1 136 ? 10.844 -9.508 2.463 1.00 93.81 136 LEU A CA 1
ATOM 1110 C C . LEU A 1 136 ? 11.732 -10.600 3.067 1.00 93.81 136 LEU A C 1
ATOM 1112 O O . LEU A 1 136 ? 12.644 -11.086 2.397 1.00 93.81 136 LEU A O 1
ATOM 1116 N N . ARG A 1 137 ? 11.432 -11.059 4.288 1.00 93.69 137 ARG A N 1
ATOM 1117 C CA . ARG A 1 137 ? 12.125 -12.201 4.907 1.00 93.69 137 ARG A CA 1
ATOM 1118 C C . ARG A 1 137 ? 11.961 -13.483 4.097 1.00 93.69 137 ARG A C 1
ATOM 1120 O O . ARG A 1 137 ? 12.951 -14.180 3.891 1.00 93.69 137 ARG A O 1
ATOM 1127 N N . ASN A 1 138 ? 10.761 -13.763 3.587 1.00 92.44 138 ASN A N 1
ATOM 1128 C CA . ASN A 1 138 ? 10.510 -14.923 2.724 1.00 92.44 138 ASN A CA 1
ATOM 1129 C C . ASN A 1 138 ? 11.332 -14.861 1.422 1.00 92.44 138 ASN A C 1
ATOM 1131 O O . ASN A 1 138 ? 11.676 -15.893 0.855 1.00 92.44 138 ASN A O 1
ATOM 1135 N N . GLN A 1 139 ? 11.703 -13.657 0.982 1.00 90.56 139 GLN A N 1
ATOM 1136 C CA . GLN A 1 139 ? 12.593 -13.418 -0.156 1.00 90.56 139 GLN A CA 1
ATOM 1137 C C . GLN A 1 139 ? 14.073 -13.258 0.232 1.00 90.56 139 GLN A C 1
ATOM 1139 O O . GLN A 1 139 ? 14.890 -12.851 -0.598 1.00 90.56 139 GLN A O 1
ATOM 1144 N N . GLN A 1 140 ? 14.434 -13.551 1.486 1.00 92.00 140 GLN A N 1
ATOM 1145 C CA . GLN A 1 140 ? 15.791 -13.412 2.026 1.00 92.00 140 GLN A CA 1
ATOM 1146 C C . GLN A 1 140 ? 16.343 -11.976 1.916 1.00 92.00 140 GLN A C 1
ATOM 1148 O O . GLN A 1 140 ? 17.540 -11.756 1.715 1.00 92.00 140 GLN A O 1
ATOM 1153 N N . LYS A 1 141 ? 15.465 -10.972 2.034 1.00 89.62 141 LYS A N 1
ATOM 1154 C CA . LYS A 1 141 ? 15.810 -9.546 2.060 1.00 89.62 141 LYS A CA 1
ATOM 1155 C C . LYS A 1 141 ? 15.618 -8.979 3.463 1.00 89.62 141 LYS A C 1
ATOM 1157 O O . LYS A 1 141 ? 14.604 -9.211 4.113 1.00 89.62 141 LYS A O 1
ATOM 1162 N N . PHE A 1 142 ? 16.584 -8.176 3.899 1.00 86.62 142 PHE A N 1
ATOM 1163 C CA . PHE A 1 142 ? 16.572 -7.504 5.197 1.00 86.62 142 PHE A CA 1
ATOM 1164 C C . PHE A 1 142 ? 16.616 -5.997 4.971 1.00 86.62 142 PHE A C 1
ATOM 1166 O O . PHE A 1 142 ? 17.683 -5.390 4.945 1.00 86.62 142 PHE A O 1
ATOM 1173 N N . ILE A 1 143 ? 15.443 -5.413 4.733 1.00 86.56 143 ILE A N 1
ATOM 1174 C CA . ILE A 1 143 ? 15.278 -3.977 4.503 1.00 86.56 143 ILE A CA 1
ATOM 1175 C C . ILE A 1 143 ? 14.457 -3.420 5.672 1.00 86.56 143 ILE A C 1
ATOM 1177 O O . ILE A 1 143 ? 13.384 -3.964 5.954 1.00 86.56 143 ILE A O 1
ATOM 1181 N N . PRO A 1 144 ? 14.925 -2.367 6.367 1.00 85.75 144 PRO A N 1
ATOM 1182 C CA . PRO A 1 144 ? 14.107 -1.657 7.344 1.00 85.75 144 PRO A CA 1
ATOM 1183 C C . PRO A 1 144 ? 12.853 -1.114 6.656 1.00 85.75 144 PRO A C 1
ATOM 1185 O O . PRO A 1 144 ? 12.958 -0.363 5.691 1.00 85.75 144 PRO A O 1
ATOM 1188 N N . CYS A 1 145 ? 11.672 -1.513 7.127 1.00 87.12 145 CYS A N 1
ATOM 1189 C CA . CYS A 1 145 ? 10.395 -1.140 6.507 1.00 87.12 145 CYS A CA 1
ATOM 1190 C C . CYS A 1 145 ? 9.785 0.137 7.100 1.00 87.12 145 CYS A C 1
ATOM 1192 O O . CYS A 1 145 ? 8.627 0.455 6.825 1.00 87.12 145 CYS A O 1
ATOM 1194 N N . ASP A 1 146 ? 10.555 0.881 7.895 1.00 85.81 146 ASP A N 1
ATOM 1195 C CA . ASP A 1 146 ? 10.086 2.111 8.519 1.00 85.81 146 ASP A CA 1
ATOM 1196 C C . ASP A 1 146 ? 9.669 3.117 7.442 1.00 85.81 146 ASP A C 1
ATOM 1198 O O . ASP A 1 146 ? 10.472 3.530 6.603 1.00 85.81 146 ASP A O 1
ATOM 1202 N N . ASN A 1 147 ? 8.418 3.573 7.495 1.00 87.25 147 ASN A N 1
ATOM 1203 C CA . ASN A 1 147 ? 7.864 4.545 6.545 1.00 87.25 147 ASN A CA 1
ATOM 1204 C C . ASN A 1 147 ? 7.618 4.026 5.121 1.00 87.25 147 ASN A C 1
ATOM 1206 O O . ASN A 1 147 ? 7.419 4.833 4.213 1.00 87.25 147 ASN A O 1
ATOM 1210 N N . PHE A 1 148 ? 7.580 2.708 4.915 1.00 95.12 148 PHE A N 1
ATOM 1211 C CA . PHE A 1 148 ? 7.245 2.136 3.606 1.00 95.12 148 PHE A CA 1
ATOM 1212 C C . PHE A 1 148 ? 5.756 2.196 3.288 1.00 95.12 148 PHE A C 1
ATOM 1214 O O . PHE A 1 148 ? 5.398 2.220 2.114 1.00 95.12 148 PHE A O 1
ATOM 1221 N N . ILE A 1 149 ? 4.904 2.201 4.313 1.00 96.81 149 ILE A N 1
ATOM 1222 C CA . ILE A 1 149 ? 3.460 2.028 4.153 1.00 96.81 149 ILE A CA 1
ATOM 1223 C C . ILE A 1 149 ? 2.703 3.326 4.424 1.00 96.81 149 ILE A C 1
ATOM 1225 O O . ILE A 1 149 ? 2.917 3.949 5.449 1.00 96.81 149 ILE A O 1
ATOM 1229 N N . CYS A 1 150 ? 1.754 3.724 3.590 1.00 97.19 150 CYS A N 1
ATOM 1230 C CA . CYS A 1 150 ? 0.758 4.734 3.961 1.00 97.19 150 CYS A CA 1
ATOM 1231 C C . CYS A 1 150 ? -0.620 4.137 3.750 1.00 97.19 150 CYS A C 1
ATOM 1233 O O . CYS A 1 150 ? -0.875 3.545 2.700 1.00 97.19 150 CYS A O 1
ATOM 1235 N N . SER A 1 151 ? -1.503 4.328 4.721 1.00 97.31 151 SER A N 1
ATOM 1236 C CA . SER A 1 151 ? -2.908 3.965 4.580 1.00 97.31 151 SER A CA 1
ATOM 1237 C C . SER A 1 151 ? -3.777 5.212 4.471 1.00 97.31 151 SER A C 1
ATOM 1239 O O . SER A 1 151 ? -3.448 6.274 5.001 1.00 97.31 151 SER A O 1
ATOM 1241 N N . ASN A 1 152 ? -4.875 5.095 3.739 1.00 97.00 152 ASN A N 1
ATOM 1242 C CA . ASN A 1 152 ? -5.927 6.097 3.710 1.00 97.00 152 ASN A CA 1
ATOM 1243 C C . ASN A 1 152 ? -7.254 5.405 3.430 1.00 97.00 152 ASN A C 1
ATOM 1245 O O . ASN A 1 152 ? -7.297 4.471 2.629 1.00 97.00 152 ASN A O 1
ATOM 1249 N N . ILE A 1 153 ? -8.334 5.883 4.034 1.00 94.88 153 ILE A N 1
ATOM 1250 C CA . ILE A 1 153 ? -9.677 5.413 3.712 1.00 94.88 153 ILE A CA 1
ATOM 1251 C C . ILE A 1 153 ? -10.381 6.519 2.946 1.00 94.88 153 ILE A C 1
ATOM 1253 O O . ILE A 1 153 ? -10.407 7.678 3.353 1.00 94.88 153 ILE A O 1
ATOM 1257 N N . TYR A 1 154 ? -10.932 6.154 1.800 1.00 91.31 154 TYR A N 1
ATOM 1258 C CA . TYR A 1 154 ? -11.769 7.036 1.013 1.00 91.31 154 TYR A CA 1
ATOM 1259 C C . TYR A 1 154 ? -13.051 6.292 0.675 1.00 91.31 154 TYR A C 1
ATOM 1261 O O . TYR A 1 154 ? -13.009 5.293 -0.043 1.00 91.31 154 TYR A O 1
ATOM 1269 N N . GLN A 1 155 ? -14.170 6.788 1.207 1.00 90.56 155 GLN A N 1
ATOM 1270 C CA . GLN A 1 155 ? -15.474 6.132 1.107 1.00 90.56 155 GLN A CA 1
ATOM 1271 C C . GLN A 1 155 ? -15.400 4.691 1.653 1.00 90.56 155 GLN A C 1
ATOM 1273 O O . GLN A 1 155 ? -15.031 4.486 2.804 1.00 90.56 155 GLN A O 1
ATOM 1278 N N . ASP A 1 156 ? -15.710 3.706 0.819 1.00 93.81 156 ASP A N 1
ATOM 1279 C CA . ASP A 1 156 ? -15.729 2.266 1.098 1.00 93.81 156 ASP A CA 1
ATOM 1280 C C . ASP A 1 156 ? -14.413 1.561 0.712 1.00 93.81 156 ASP A C 1
ATOM 1282 O O . ASP A 1 156 ? -14.374 0.346 0.501 1.00 93.81 156 ASP A O 1
ATOM 1286 N N . THR A 1 157 ? -13.338 2.329 0.510 1.00 97.00 157 THR A N 1
ATOM 1287 C CA . THR A 1 157 ? -12.074 1.816 -0.023 1.00 97.00 157 THR A CA 1
ATOM 1288 C C . THR A 1 157 ? -10.905 2.160 0.890 1.00 97.00 157 THR A C 1
ATOM 1290 O O . THR A 1 157 ? -10.573 3.331 1.088 1.00 97.00 157 THR A O 1
ATOM 1293 N N . LEU A 1 158 ? -10.230 1.129 1.392 1.00 97.69 158 LEU A N 1
ATOM 1294 C CA . LEU A 1 158 ? -8.931 1.237 2.041 1.00 97.69 158 LEU A CA 1
ATOM 1295 C C . LEU A 1 158 ? -7.841 1.221 0.964 1.00 97.69 158 LEU A C 1
ATOM 1297 O O . LEU A 1 158 ? -7.686 0.261 0.212 1.00 97.69 158 LEU A O 1
ATOM 1301 N N . GLN A 1 159 ? -7.068 2.296 0.896 1.00 98.00 159 GLN A N 1
ATOM 1302 C CA . GLN A 1 159 ? -5.917 2.423 0.013 1.00 98.00 159 GLN A CA 1
ATOM 1303 C C . GLN A 1 159 ? -4.644 2.171 0.809 1.00 98.00 159 GLN A C 1
ATOM 1305 O O . GLN A 1 159 ? -4.359 2.892 1.766 1.00 98.00 159 GLN A O 1
ATOM 1310 N N . LEU A 1 160 ? -3.860 1.183 0.385 1.00 98.00 160 LEU A N 1
ATOM 1311 C CA . LEU A 1 160 ? -2.578 0.853 0.991 1.00 98.00 160 LEU A CA 1
ATOM 1312 C C . LEU A 1 160 ? -1.448 1.122 -0.001 1.00 98.00 160 LEU A C 1
ATOM 1314 O O . LEU A 1 160 ? -1.265 0.395 -0.975 1.00 98.00 160 LEU A O 1
ATOM 1318 N N . SER A 1 161 ? -0.690 2.184 0.245 1.00 97.50 161 SER A N 1
ATOM 1319 C CA . SER A 1 161 ? 0.476 2.557 -0.555 1.00 97.50 161 SER A CA 1
ATOM 1320 C C . SER A 1 161 ? 1.742 1.940 0.029 1.00 97.50 161 SER A C 1
ATOM 1322 O O . SER A 1 161 ? 1.977 2.074 1.226 1.00 97.50 161 SER A O 1
ATOM 1324 N N . ILE A 1 162 ? 2.574 1.327 -0.814 1.00 97.12 162 ILE A N 1
ATOM 1325 C CA . ILE A 1 162 ? 3.868 0.741 -0.447 1.00 97.12 162 ILE A CA 1
ATOM 1326 C C . ILE A 1 162 ? 4.977 1.342 -1.317 1.00 97.12 162 ILE A C 1
ATOM 1328 O O . ILE A 1 162 ? 4.902 1.308 -2.547 1.00 97.12 162 ILE A O 1
ATOM 1332 N N . ALA A 1 163 ? 6.019 1.883 -0.690 1.00 96.38 163 ALA A N 1
ATOM 1333 C CA . ALA A 1 163 ? 7.168 2.486 -1.360 1.00 96.38 163 ALA A CA 1
ATOM 1334 C C . ALA A 1 163 ? 8.034 1.458 -2.117 1.00 96.38 163 ALA A C 1
ATOM 1336 O O . ALA A 1 163 ? 8.544 0.512 -1.526 1.00 96.38 163 ALA A O 1
ATOM 1337 N N . LEU A 1 164 ? 8.279 1.687 -3.412 1.00 94.19 164 LEU A N 1
ATOM 1338 C CA . LEU A 1 164 ? 9.124 0.832 -4.267 1.00 94.19 164 LEU A CA 1
ATOM 1339 C C . LEU A 1 164 ? 10.608 1.238 -4.258 1.00 94.19 164 LEU A C 1
ATOM 1341 O O . LEU A 1 164 ? 11.450 0.496 -4.769 1.00 94.19 164 LEU A O 1
ATOM 1345 N N . ASN A 1 165 ? 10.927 2.437 -3.763 1.00 92.31 165 ASN A N 1
ATOM 1346 C CA . ASN A 1 165 ? 12.273 3.015 -3.707 1.00 92.31 165 ASN A CA 1
ATOM 1347 C C . ASN A 1 165 ? 12.346 4.156 -2.666 1.00 92.31 165 ASN A C 1
ATOM 1349 O O . ASN A 1 165 ? 11.327 4.540 -2.092 1.00 92.31 165 ASN A O 1
ATOM 1353 N N . ASP A 1 166 ? 13.534 4.732 -2.451 1.00 92.44 166 ASP A N 1
ATOM 1354 C CA . ASP A 1 166 ? 13.766 5.831 -1.493 1.00 92.44 166 ASP A CA 1
ATOM 1355 C C . ASP A 1 166 ? 12.896 7.076 -1.737 1.00 92.44 166 ASP A C 1
ATOM 1357 O O . ASP A 1 166 ? 12.484 7.760 -0.797 1.00 92.44 166 ASP A O 1
ATOM 1361 N N . ILE A 1 167 ? 12.597 7.387 -3.003 1.00 92.62 167 ILE A N 1
ATOM 1362 C CA . ILE A 1 167 ? 11.687 8.487 -3.358 1.00 92.62 167 ILE A CA 1
ATOM 1363 C C . ILE A 1 167 ? 10.270 8.131 -2.896 1.00 92.62 167 ILE A C 1
ATOM 1365 O O . ILE A 1 167 ? 9.580 8.961 -2.309 1.00 92.62 167 ILE A O 1
ATOM 1369 N N . GLY A 1 168 ? 9.866 6.875 -3.089 1.00 94.06 168 GLY A N 1
ATOM 1370 C CA . GLY A 1 168 ? 8.637 6.297 -2.553 1.00 94.06 168 GLY A CA 1
ATOM 1371 C C . GLY A 1 168 ? 8.509 6.445 -1.044 1.00 94.06 168 GLY A C 1
ATOM 1372 O O . GLY A 1 168 ? 7.437 6.801 -0.567 1.00 94.06 168 GLY A O 1
ATOM 1373 N N . ILE A 1 169 ? 9.590 6.241 -0.286 1.00 94.31 169 ILE A N 1
ATOM 1374 C CA . ILE A 1 169 ? 9.584 6.405 1.178 1.00 94.31 169 ILE A CA 1
ATOM 1375 C C . ILE A 1 169 ? 9.290 7.866 1.546 1.00 94.31 169 ILE A C 1
ATOM 1377 O O . ILE A 1 169 ? 8.444 8.149 2.399 1.00 94.31 169 ILE A O 1
ATOM 1381 N N . LYS A 1 170 ? 9.946 8.820 0.869 1.00 94.06 170 LYS A N 1
ATOM 1382 C CA . LYS A 1 170 ? 9.708 10.258 1.083 1.00 94.06 170 LYS A CA 1
ATOM 1383 C C . LYS A 1 170 ? 8.268 10.650 0.757 1.00 94.06 170 LYS A C 1
ATOM 1385 O O . LYS A 1 170 ? 7.646 11.375 1.532 1.00 94.06 170 LYS A O 1
ATOM 1390 N N . GLU A 1 171 ? 7.728 10.152 -0.350 1.00 93.31 171 GLU A N 1
ATOM 1391 C CA . GLU A 1 171 ? 6.338 10.412 -0.730 1.00 93.31 171 GLU A CA 1
ATOM 1392 C C . GLU A 1 171 ? 5.337 9.766 0.219 1.00 93.31 171 GLU A C 1
ATOM 1394 O O . GLU A 1 171 ? 4.35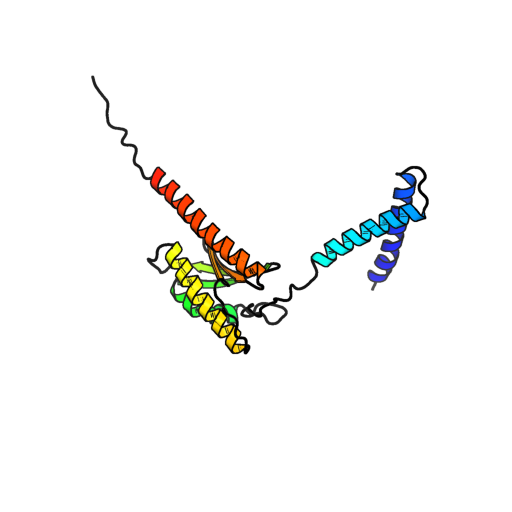5 10.397 0.590 1.00 93.31 171 GLU A O 1
ATOM 1399 N N . THR A 1 172 ? 5.600 8.546 0.674 1.00 94.00 172 THR A N 1
ATOM 1400 C CA . THR A 1 172 ? 4.758 7.857 1.657 1.00 94.00 172 THR A CA 1
ATOM 1401 C C . THR A 1 172 ? 4.682 8.667 2.950 1.00 94.00 172 THR A C 1
ATOM 1403 O O . THR A 1 172 ? 3.598 8.893 3.484 1.00 94.00 172 THR A O 1
ATOM 1406 N N . LYS A 1 173 ? 5.814 9.213 3.414 1.00 94.06 173 LYS A N 1
ATOM 1407 C CA . LYS A 1 173 ? 5.850 10.133 4.559 1.00 94.06 173 LYS A CA 1
ATOM 1408 C C . LYS A 1 173 ? 5.042 11.412 4.311 1.00 94.06 173 LYS A C 1
ATOM 1410 O O . LYS A 1 173 ? 4.327 11.862 5.205 1.00 94.06 173 LYS A O 1
ATOM 1415 N N . TYR A 1 174 ? 5.147 11.994 3.116 1.00 94.44 174 TYR A N 1
ATOM 1416 C CA . TYR A 1 174 ? 4.348 13.158 2.730 1.00 94.44 174 TYR A CA 1
ATOM 1417 C C . TYR A 1 174 ? 2.843 12.844 2.746 1.00 94.44 174 TYR A C 1
ATOM 1419 O O . TYR A 1 174 ? 2.078 13.592 3.350 1.00 94.44 174 TYR A O 1
ATOM 1427 N N . LEU A 1 175 ? 2.428 11.712 2.168 1.00 94.06 175 LEU A N 1
ATOM 1428 C CA . LEU A 1 175 ? 1.031 11.270 2.131 1.00 94.06 175 LEU A CA 1
ATOM 1429 C C . LEU A 1 175 ? 0.460 11.070 3.537 1.00 94.06 175 LEU A C 1
ATOM 1431 O O . LEU A 1 175 ? -0.616 11.585 3.824 1.00 94.06 175 LEU A O 1
ATOM 1435 N N . ARG A 1 176 ? 1.205 10.429 4.448 1.00 93.75 176 ARG A N 1
ATOM 1436 C CA . ARG A 1 176 ? 0.789 10.289 5.857 1.00 93.75 176 ARG A CA 1
ATOM 1437 C C . ARG A 1 176 ? 0.512 11.645 6.510 1.00 93.75 176 ARG A C 1
ATOM 1439 O O . ARG A 1 176 ? -0.470 11.802 7.232 1.00 93.75 176 ARG A O 1
ATOM 1446 N N . ASN A 1 177 ? 1.376 12.632 6.274 1.00 94.00 177 ASN A N 1
ATOM 1447 C CA . ASN A 1 177 ? 1.198 13.976 6.825 1.00 94.00 177 ASN A CA 1
ATOM 1448 C C . ASN A 1 177 ? 0.002 14.698 6.195 1.00 94.00 177 ASN A C 1
ATOM 1450 O O . ASN A 1 177 ? -0.747 15.365 6.905 1.00 94.00 177 ASN A O 1
ATOM 1454 N N . TRP A 1 178 ? -0.200 14.535 4.888 1.00 93.94 178 TRP A N 1
ATOM 1455 C CA . TRP A 1 178 ? -1.343 15.090 4.169 1.00 93.94 178 TRP A CA 1
ATOM 1456 C C . TRP A 1 178 ? -2.674 14.514 4.675 1.00 93.94 178 TRP A C 1
ATOM 1458 O O . TRP A 1 178 ? -3.601 15.277 4.940 1.00 93.94 178 TRP A O 1
ATOM 1468 N N . VAL A 1 179 ? -2.753 13.195 4.899 1.00 93.31 179 VAL A N 1
ATOM 1469 C CA . VAL A 1 179 ? -3.942 12.537 5.474 1.00 93.31 179 VAL A CA 1
ATOM 1470 C C . VAL A 1 179 ? -4.258 13.102 6.859 1.00 93.31 179 VAL A C 1
ATOM 1472 O O . VAL A 1 179 ? -5.392 13.502 7.110 1.00 93.31 179 VAL A O 1
ATOM 1475 N N . LYS A 1 180 ? -3.250 13.210 7.736 1.00 92.88 180 LYS A N 1
ATOM 1476 C CA . LYS A 1 180 ? -3.415 13.804 9.075 1.00 92.88 180 LYS A CA 1
ATOM 1477 C C . LYS A 1 180 ? -3.922 15.241 9.005 1.00 92.88 180 LYS A C 1
ATOM 1479 O O . LYS A 1 180 ? -4.881 15.584 9.686 1.00 92.88 180 LYS A O 1
ATOM 1484 N N . HIS A 1 181 ? -3.296 16.067 8.169 1.00 92.75 181 HIS A N 1
ATOM 1485 C CA . HIS A 1 181 ? -3.678 17.466 8.004 1.00 92.75 181 HIS A CA 1
ATOM 1486 C C . HIS A 1 181 ? -5.134 17.606 7.538 1.00 92.75 181 HIS A C 1
ATOM 1488 O O . HIS A 1 181 ? -5.895 18.381 8.109 1.00 92.75 181 HIS A O 1
ATOM 1494 N N . ASN A 1 182 ? -5.547 16.829 6.535 1.00 90.56 182 ASN A N 1
ATOM 1495 C CA . ASN A 1 182 ? -6.910 16.902 6.010 1.00 90.56 182 ASN A CA 1
ATOM 1496 C C . ASN A 1 182 ? -7.959 16.384 6.982 1.00 90.56 182 ASN A C 1
ATOM 1498 O O . ASN A 1 182 ? -9.067 16.915 7.008 1.00 90.56 182 ASN A O 1
ATOM 1502 N N . TYR A 1 183 ? -7.620 15.371 7.776 1.00 90.06 183 TYR A N 1
ATOM 1503 C CA . TYR A 1 183 ? -8.498 14.902 8.833 1.00 90.06 183 TYR A CA 1
ATOM 1504 C C . TYR A 1 183 ? -8.759 16.010 9.863 1.00 90.06 183 TYR A C 1
ATOM 1506 O O . TYR A 1 183 ? -9.914 16.342 10.114 1.00 90.06 183 TYR A O 1
ATOM 1514 N N . HIS A 1 184 ? -7.705 16.653 10.380 1.00 89.31 184 HIS A N 1
ATOM 1515 C CA . HIS A 1 184 ? -7.856 17.759 11.333 1.00 89.31 184 HIS A CA 1
ATOM 1516 C C . HIS A 1 184 ? -8.628 18.940 10.736 1.00 89.31 184 HIS A C 1
ATOM 1518 O O . HIS A 1 184 ? -9.574 19.415 11.353 1.00 89.31 184 HIS A O 1
ATOM 1524 N N . ALA A 1 185 ? -8.319 19.340 9.499 1.00 87.12 185 ALA A N 1
ATOM 1525 C CA . ALA A 1 185 ? -9.038 20.418 8.818 1.00 87.12 185 ALA A CA 1
ATOM 1526 C C . ALA A 1 185 ? -10.523 20.096 8.553 1.00 87.12 185 ALA A C 1
ATOM 1528 O O . ALA A 1 185 ? -11.339 21.008 8.434 1.00 87.12 185 ALA A O 1
ATOM 1529 N N . SER A 1 186 ? -10.881 18.815 8.413 1.00 84.75 186 SER A N 1
ATOM 1530 C CA . SER A 1 186 ? -12.280 18.390 8.255 1.00 84.75 186 SER A CA 1
ATOM 1531 C C . SER A 1 186 ? -13.007 18.377 9.597 1.00 84.75 186 SER A C 1
ATOM 1533 O O . SER A 1 186 ? -14.144 18.833 9.669 1.00 84.75 186 SER A O 1
ATOM 1535 N N . LYS A 1 187 ? -12.329 17.927 10.658 1.00 84.31 187 LYS A N 1
ATOM 1536 C CA . LYS A 1 187 ? -12.860 17.904 12.022 1.00 84.31 187 LYS A CA 1
ATOM 1537 C C . LYS A 1 187 ? -13.113 19.312 12.565 1.00 84.31 187 LYS A C 1
ATOM 1539 O O . LYS A 1 187 ? -14.207 19.582 13.029 1.00 84.31 187 LYS A O 1
ATOM 1544 N N . GLU A 1 188 ? -12.168 20.237 12.388 1.00 76.19 188 GLU A N 1
ATOM 1545 C CA . GLU A 1 188 ? -12.335 21.643 12.793 1.00 76.19 188 GLU A CA 1
ATOM 1546 C C . GLU A 1 188 ? -13.544 22.311 12.119 1.00 76.19 188 GLU A C 1
ATOM 1548 O O . GLU A 1 188 ? -14.246 23.103 12.737 1.00 76.19 188 GLU A O 1
ATOM 1553 N N . LYS A 1 189 ? -13.823 21.987 10.850 1.00 74.00 189 LYS A N 1
ATOM 1554 C CA . LYS A 1 189 ? -15.005 22.513 10.147 1.00 74.00 189 LYS A CA 1
ATOM 1555 C C . LYS A 1 189 ? -16.315 21.942 10.680 1.00 74.00 189 LYS A C 1
ATOM 1557 O O . LYS A 1 189 ? -17.315 22.650 10.650 1.00 74.00 189 LYS A O 1
ATOM 1562 N N . GLN A 1 190 ? -16.304 20.686 11.114 1.00 68.38 190 GLN A N 1
ATOM 1563 C CA . GLN A 1 190 ? -17.462 20.032 11.710 1.00 68.38 190 GLN A CA 1
ATOM 1564 C C . GLN A 1 190 ? -17.739 20.604 13.107 1.00 68.38 190 GLN A C 1
ATOM 1566 O O . GLN A 1 190 ? -18.849 21.054 13.363 1.00 68.38 190 GLN A O 1
ATOM 1571 N N . ASP A 1 191 ? -16.699 20.743 13.935 1.00 66.56 191 ASP A N 1
ATOM 1572 C CA . ASP A 1 191 ? -16.802 21.318 15.282 1.00 66.56 191 ASP A CA 1
ATOM 1573 C C . ASP A 1 191 ? -17.319 22.773 15.264 1.00 66.56 191 ASP A C 1
ATOM 1575 O O . ASP A 1 191 ? -17.992 23.198 16.194 1.00 66.56 191 ASP A O 1
ATOM 1579 N N . VAL A 1 192 ? -17.040 23.548 14.205 1.00 62.91 192 VAL A N 1
ATOM 1580 C CA . VAL A 1 192 ? -17.568 24.918 14.026 1.00 62.91 192 VAL A CA 1
ATOM 1581 C C . VAL A 1 192 ? -19.031 24.933 13.562 1.00 62.91 192 VAL A C 1
ATOM 1583 O O . VAL A 1 192 ? -19.741 25.896 13.843 1.00 62.91 192 VAL A O 1
ATOM 1586 N N . GLN A 1 193 ? -19.491 23.902 12.847 1.00 57.84 193 GLN A N 1
ATOM 1587 C CA . GLN A 1 193 ? -20.888 23.784 12.408 1.00 57.84 193 GLN A CA 1
ATOM 1588 C C . GLN A 1 193 ? -21.815 23.281 13.520 1.00 57.84 193 GLN A C 1
ATOM 1590 O O . GLN A 1 193 ? -22.980 23.664 13.529 1.00 57.84 193 GLN A O 1
ATOM 1595 N N . ASP A 1 194 ? -21.291 22.494 14.462 1.00 58.56 194 ASP A N 1
ATOM 1596 C CA . ASP A 1 194 ? -22.037 21.957 15.608 1.00 58.56 194 ASP A CA 1
ATOM 1597 C C . ASP A 1 194 ? -22.150 22.956 16.787 1.00 58.56 194 ASP A C 1
ATOM 1599 O O . ASP A 1 194 ? -22.710 22.631 17.835 1.00 58.56 194 ASP A O 1
ATOM 1603 N N . ILE A 1 195 ? -21.644 24.189 16.638 1.00 54.81 195 ILE A N 1
ATOM 1604 C CA . ILE A 1 195 ? -21.946 25.289 17.564 1.00 54.81 195 ILE A CA 1
ATOM 1605 C C . ILE A 1 195 ? -23.359 25.786 17.238 1.00 54.81 195 ILE A C 1
ATOM 1607 O O . ILE A 1 195 ? -23.538 26.630 16.358 1.00 54.81 195 ILE A O 1
ATOM 1611 N N . ASP A 1 196 ? -24.352 25.261 17.958 1.00 51.19 196 ASP A N 1
ATOM 1612 C CA . ASP A 1 196 ? -25.709 25.810 17.999 1.00 51.19 196 ASP A CA 1
ATOM 1613 C C . ASP A 1 196 ? -25.632 27.313 18.312 1.00 51.19 196 ASP A C 1
ATOM 1615 O O . ASP A 1 196 ? -25.271 27.736 19.414 1.00 51.19 196 ASP A O 1
ATOM 1619 N N . ILE A 1 197 ? -25.944 28.139 17.312 1.00 55.53 197 ILE A N 1
ATOM 1620 C CA . ILE A 1 197 ? -26.208 29.558 17.527 1.00 55.53 197 ILE A CA 1
ATOM 1621 C C . ILE A 1 197 ? -27.584 29.618 18.184 1.00 55.53 197 ILE A C 1
ATOM 1623 O O . ILE A 1 197 ? -28.603 29.499 17.505 1.00 55.53 197 ILE A O 1
ATOM 1627 N N . ASP A 1 198 ? -27.599 29.759 19.506 1.00 57.50 198 ASP A N 1
ATOM 1628 C CA . ASP A 1 198 ? -28.809 30.041 20.270 1.00 57.50 198 ASP A CA 1
ATOM 1629 C C . ASP A 1 198 ? -29.353 31.414 19.835 1.00 57.50 198 ASP A C 1
ATOM 1631 O O . ASP A 1 198 ? -28.750 32.458 20.096 1.00 57.50 198 ASP A O 1
ATOM 1635 N N . TRP A 1 199 ? -30.437 31.403 19.056 1.00 59.69 199 TRP A N 1
ATOM 1636 C CA . TRP A 1 199 ? -31.080 32.599 18.498 1.00 59.69 199 TRP A CA 1
ATOM 1637 C C . TRP A 1 199 ? -32.224 33.129 19.373 1.00 59.69 199 TRP A C 1
ATOM 1639 O O . TRP A 1 199 ? -32.947 34.019 18.927 1.00 59.69 199 TRP A O 1
ATOM 1649 N N . ASP A 1 200 ? -32.389 32.641 20.603 1.00 59.00 200 ASP A N 1
ATOM 1650 C CA . ASP A 1 200 ? -33.394 33.160 21.533 1.00 59.00 200 ASP A CA 1
ATOM 1651 C C . ASP A 1 200 ? -32.747 34.010 22.630 1.00 59.00 200 ASP A C 1
ATOM 1653 O O . ASP A 1 200 ? -32.647 33.616 23.782 1.00 59.00 200 ASP A O 1
ATOM 1657 N N . ASP A 1 201 ? -32.349 35.233 22.271 1.00 55.97 201 ASP A N 1
ATOM 1658 C CA . ASP A 1 201 ? -32.401 36.342 23.227 1.00 55.97 201 ASP A CA 1
ATOM 1659 C C . ASP A 1 201 ? -32.424 37.690 22.499 1.00 55.97 201 ASP A C 1
ATOM 1661 O O . ASP A 1 201 ? -31.390 38.259 22.130 1.00 55.97 201 ASP A O 1
ATOM 1665 N N . LYS A 1 202 ? -33.651 38.178 22.265 1.00 51.44 202 LYS A N 1
ATOM 1666 C CA . LYS A 1 202 ? -34.124 39.552 22.550 1.00 51.44 202 LYS A CA 1
ATOM 1667 C C . LYS A 1 202 ? -35.435 39.838 21.819 1.00 51.44 202 LYS A C 1
ATOM 1669 O O . LYS A 1 202 ? -35.473 40.477 20.76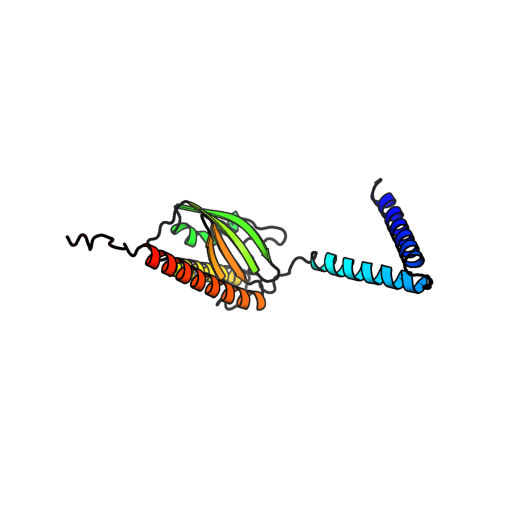8 1.00 51.44 202 LYS A O 1
ATOM 1674 N N . LYS A 1 203 ? -36.537 39.410 22.434 1.00 50.72 203 LYS A N 1
ATOM 1675 C CA . LYS A 1 203 ? -37.750 40.231 22.455 1.00 50.72 203 LYS A CA 1
ATOM 1676 C C . LYS A 1 203 ? -37.695 41.047 23.738 1.00 50.72 203 LYS A C 1
ATOM 1678 O O . LYS A 1 203 ? -38.177 40.583 24.762 1.00 50.72 203 LYS A O 1
ATOM 1683 N N . ASP A 1 204 ? -37.091 42.223 23.653 1.00 53.97 204 ASP A N 1
ATOM 1684 C CA . ASP A 1 204 ? -37.352 43.268 24.634 1.00 53.97 204 ASP A CA 1
ATOM 1685 C C . ASP A 1 204 ? -38.400 44.209 24.036 1.00 53.97 204 ASP A C 1
ATOM 1687 O O . ASP A 1 204 ? -38.279 44.663 22.892 1.00 53.97 204 ASP A O 1
ATOM 1691 N N . GLU A 1 205 ? -39.461 44.358 24.824 1.00 43.16 205 GLU A N 1
ATOM 1692 C CA . GLU A 1 205 ? -40.665 45.172 24.654 1.00 43.16 205 GLU A CA 1
ATOM 1693 C C . GLU A 1 205 ? -40.384 46.678 24.539 1.00 43.16 205 GLU A C 1
ATOM 1695 O O . GLU A 1 205 ? -39.389 47.168 25.124 1.00 43.16 205 GLU A O 1
#

Foldseek 3Di:
DVPPVVCVVVVVVVLVVQLVVQPVVPPDDDSVVSNVVSVVVVVVVVVVVVVVPDPLQQPDPQQQQDPPPDRDQVRVCVLLVVVCVQFPDKGFDDWDDDNWKIKTKIFTHDGNDPDDPLVNQVVSQVSSLVSSCVVCVVVVHDDRQVQQWGWDDDDRIIMIMGTSDPVSSVVSVVVSVVRVVVVVVVVVVVVVVPPPPPPPDDPDD

Organism: NCBI:txid2320868

Secondary structure (DSSP, 8-state):
--HHHHHHHHHHHHHHHHHHHHHHHTTT--HHHHHHHHHHHHHHHHHHHHHTSS----SS---TTB-SSSB-HHHHHHHTHHHHTTEEEEEEEEEEE-SSEEEEEEEEEEE---S-HHHHHHHHHHHHHHHHHHHHHHTT-----TT-EEEEEETTEEEEEEESSHHHHHHHHHHHHHHHHHHHHHHHHHHHHSS----------

Radius of gyration: 27.3 Å; chains: 1; bounding box: 60×60×72 Å

Sequence (205 aa):
MLDIVKIGILLPLIFIASVIAVKFSKCGRSTQDATKICLGFLKDVFKELSAHSHPIKPNYPVAIGFDGRDINFDLVDASFHEISKYFEVLYCCNFRFYSNRIVYYFKFANLNTDLEYLDFLKLIERISEKILIQHLRNQQKFIPCDNFICSNIYQDTLQLSIALNDIGIKETKYLRNWVKHNYHASKEKQDVQDIDIDWDDKKDE

pLDDT: mean 83.33, std 15.05, range [40.84, 98.06]